Protein AF-A0A7W1YIH5-F1 (afdb_monomer)

pLDDT: mean 84.43, std 15.56, range [26.81, 98.19]

Secondary structure (DSSP, 8-state):
--------HHHHHHHHHHHHHHHHIIIIIHHHHHHHTTTTSSTTT-GGG--GGGGSSHHHHHH-HHHHHHHHHHHHHT-SS-TTSS----HHHHHHHHHHHHHGGGGSPP---PPPP-PPPHHHHHHHHHHHHS------TTSPPPPPBTTBS--TTT----HHHHHHHHHHHHHHHHHHH-EEEEEEEEEGGGSEEEETTEEE---TT---EEEESSEEEEEEEEESS-EEEEEEEEEEEEE-SSS-PEEEEEETTEEEEEEEPP-S-SS-EEEEEEEEE-SEEEEEEEEEE-SS--STTS-EEEEEEEEEEEESSS----------

Nearest PDB structures (foldseek):
  2w3j-assembly1_A  TM=5.830E-01  e=2.281E-06  uncultured bacterium
  2w46-assembly1_A  TM=5.925E-01  e=1.983E-05  Cellvibrio japonicus
  5x7r-assembly1_A  TM=6.308E-01  e=1.214E-04  Paenibacillus sp. 598K
  1k45-assembly1_A  TM=4.995E-01  e=2.178E-04  Rhodothermus marinus
  4qql-assembly1_C  TM=4.676E-01  e=2.917E-04  Mus musculus

Solvent-accessible surface area (backbone atoms only — not comparable to full-atom values): 18508 Å² total; per-residue (Å²): 134,82,85,76,81,80,79,47,75,67,54,55,52,45,50,54,52,49,53,57,52,29,53,44,37,64,71,62,35,48,58,49,43,58,74,55,40,44,89,43,22,20,88,86,66,34,48,92,82,32,50,54,68,74,41,75,46,43,74,52,45,71,68,41,56,73,58,42,55,51,50,38,49,34,41,70,74,50,64,49,53,49,88,88,48,93,63,72,79,50,75,66,56,44,45,50,48,36,53,54,48,64,51,55,60,74,72,49,75,82,81,85,64,87,81,71,87,49,65,74,33,72,68,54,44,30,47,50,43,26,73,75,63,71,39,90,56,75,80,54,93,84,52,79,80,69,56,70,54,100,88,35,54,76,51,46,93,60,39,74,85,49,72,69,57,49,54,52,49,51,57,48,48,51,56,49,44,57,47,64,71,26,60,70,39,78,54,40,79,45,28,35,18,36,29,30,36,40,42,91,93,42,78,42,80,39,37,88,86,22,59,46,38,83,39,59,17,50,36,38,36,37,46,80,39,60,34,90,60,61,33,31,26,39,40,38,37,32,33,22,15,61,34,49,68,59,69,48,39,34,39,34,35,26,51,72,87,41,79,77,47,76,48,70,39,63,52,69,33,92,60,67,47,77,52,72,47,80,45,80,42,68,51,44,82,42,44,40,34,44,32,38,47,35,76,77,42,64,53,102,68,16,21,36,35,41,34,40,36,42,34,30,31,28,48,46,59,79,64,75,76,73,80,76,80,80,70,132

Radius of gyration: 35.78 Å; Cα contacts (8 Å, |Δi|>4): 554; chains: 1; bounding box: 76×58×81 Å

Structure (mmCIF, N/CA/C/O backbone):
data_AF-A0A7W1YIH5-F1
#
_entry.id   AF-A0A7W1YIH5-F1
#
loop_
_atom_site.group_PDB
_atom_site.id
_atom_site.type_symbol
_atom_site.label_atom_id
_atom_site.label_alt_id
_atom_site.label_comp_id
_atom_site.label_asym_id
_atom_site.label_entity_id
_atom_site.label_seq_id
_atom_site.pdbx_PDB_ins_code
_atom_site.Cartn_x
_atom_site.Cartn_y
_atom_site.Cartn_z
_atom_site.occupancy
_atom_site.B_iso_or_equiv
_atom_site.auth_seq_id
_atom_site.auth_comp_id
_atom_site.auth_asym_id
_atom_site.auth_atom_id
_atom_site.pdbx_PDB_model_num
ATOM 1 N N . MET A 1 1 ? -30.877 -9.940 -13.534 1.00 34.81 1 MET A N 1
ATOM 2 C CA . MET A 1 1 ? -31.745 -10.503 -12.477 1.00 34.81 1 MET A CA 1
ATOM 3 C C . MET A 1 1 ? -31.192 -10.011 -11.158 1.00 34.81 1 MET A C 1
ATOM 5 O O . MET A 1 1 ? -30.019 -10.238 -10.898 1.00 34.81 1 MET A O 1
ATOM 9 N N . GLY A 1 2 ? -31.973 -9.199 -10.445 1.00 36.31 2 GLY A N 1
ATOM 10 C CA . GLY A 1 2 ? -31.525 -8.486 -9.251 1.00 36.31 2 GLY A CA 1
ATOM 11 C C . GLY A 1 2 ? -31.308 -9.424 -8.069 1.00 36.31 2 GLY A C 1
ATOM 12 O O . GLY A 1 2 ? -32.106 -10.330 -7.838 1.00 36.31 2 GLY A O 1
ATOM 13 N N . LEU A 1 3 ? -30.225 -9.185 -7.334 1.00 34.41 3 LEU A N 1
ATOM 14 C CA . LEU A 1 3 ? -30.006 -9.740 -6.005 1.00 34.41 3 LEU A CA 1
ATOM 15 C C . LEU A 1 3 ? -30.981 -9.040 -5.054 1.00 34.41 3 LEU A C 1
ATOM 17 O O . LEU A 1 3 ? -30.774 -7.887 -4.684 1.00 34.41 3 LEU A O 1
ATOM 21 N N . ALA A 1 4 ? -32.073 -9.714 -4.707 1.00 39.12 4 ALA A N 1
ATOM 22 C CA . ALA A 1 4 ? -32.878 -9.323 -3.563 1.00 39.12 4 ALA A CA 1
ATOM 23 C C . ALA A 1 4 ? -32.080 -9.678 -2.300 1.00 39.12 4 ALA A C 1
ATOM 25 O O . ALA A 1 4 ? -31.897 -10.859 -2.004 1.00 39.12 4 ALA A O 1
ATOM 26 N N . SER A 1 5 ? -31.571 -8.667 -1.589 1.00 42.47 5 SER A N 1
ATOM 27 C CA . SER A 1 5 ? -31.041 -8.851 -0.235 1.00 42.47 5 SER A CA 1
ATOM 28 C C . SER A 1 5 ? -32.146 -9.423 0.645 1.00 42.47 5 SER A C 1
ATOM 30 O O . SER A 1 5 ? -33.188 -8.793 0.828 1.00 42.47 5 SER A O 1
ATOM 32 N N . ALA A 1 6 ? -31.921 -10.617 1.185 1.00 46.19 6 ALA A N 1
ATOM 33 C CA . ALA A 1 6 ? -32.744 -11.155 2.252 1.00 46.19 6 ALA A CA 1
ATOM 34 C C . ALA A 1 6 ? -32.455 -10.340 3.519 1.00 46.19 6 ALA A C 1
ATOM 36 O O . ALA A 1 6 ? -31.405 -10.502 4.133 1.00 46.19 6 ALA A O 1
ATOM 37 N N . VAL A 1 7 ? -33.366 -9.432 3.869 1.00 48.12 7 VAL A N 1
ATOM 38 C CA . VAL A 1 7 ? -33.366 -8.748 5.167 1.00 48.12 7 VAL A CA 1
ATOM 39 C C . VAL A 1 7 ? -33.518 -9.828 6.243 1.00 48.12 7 VAL A C 1
ATOM 41 O O . VAL A 1 7 ? -34.476 -10.606 6.206 1.00 48.12 7 VAL A O 1
ATOM 44 N N . GLY A 1 8 ? -32.543 -9.949 7.145 1.00 48.28 8 GLY A N 1
ATOM 45 C CA . GLY A 1 8 ? -32.553 -10.979 8.180 1.00 48.28 8 GLY A CA 1
ATOM 46 C C . GLY A 1 8 ? -33.644 -10.710 9.218 1.00 48.28 8 GLY A C 1
ATOM 47 O O . GLY A 1 8 ? -34.019 -9.568 9.458 1.00 48.28 8 GLY A O 1
ATOM 48 N N . ALA A 1 9 ? -34.145 -11.746 9.899 1.00 56.25 9 ALA A N 1
ATOM 49 C CA . ALA A 1 9 ? -35.148 -11.578 10.963 1.00 56.25 9 ALA A CA 1
ATOM 50 C C . ALA A 1 9 ? -34.683 -10.633 12.098 1.00 56.25 9 ALA A C 1
ATOM 52 O O . ALA A 1 9 ? -35.508 -9.994 12.748 1.00 56.25 9 ALA A O 1
ATOM 53 N N . ALA A 1 10 ? -33.366 -10.522 12.307 1.00 57.34 10 ALA A N 1
ATOM 54 C CA . ALA A 1 10 ? -32.758 -9.570 13.232 1.00 57.34 10 ALA A CA 1
ATOM 55 C C . ALA A 1 10 ? -32.876 -8.111 12.749 1.00 57.34 10 ALA A C 1
ATOM 57 O O . ALA A 1 10 ? -33.153 -7.231 13.561 1.00 57.34 10 ALA A O 1
ATOM 58 N N . ASP A 1 11 ? -32.749 -7.869 11.441 1.00 58.12 11 ASP A N 1
ATOM 59 C CA . ASP A 1 11 ? -32.903 -6.537 10.843 1.00 58.12 11 ASP A CA 1
ATOM 60 C C . ASP A 1 11 ? -34.364 -6.070 10.936 1.00 58.12 11 ASP A C 1
ATOM 62 O O . ASP A 1 11 ? -34.639 -4.939 11.324 1.00 58.12 11 ASP A O 1
ATOM 66 N N . VAL A 1 12 ? -35.320 -6.981 10.708 1.00 62.25 12 VAL A N 1
ATOM 67 C CA . VAL A 1 12 ? -36.758 -6.694 10.865 1.00 62.25 12 VAL A CA 1
ATOM 68 C C . VAL A 1 12 ? -37.110 -6.352 12.320 1.00 62.25 12 VAL A C 1
ATOM 70 O O . VAL A 1 12 ? -37.904 -5.448 12.571 1.00 62.25 12 VAL A O 1
ATOM 73 N N . ALA A 1 13 ? -36.523 -7.048 13.299 1.00 66.31 13 ALA A N 1
ATOM 74 C CA . ALA A 1 13 ? -36.761 -6.769 14.716 1.00 66.31 13 ALA A CA 1
ATOM 75 C C . ALA A 1 13 ? -36.164 -5.420 15.162 1.00 66.31 13 ALA A C 1
ATOM 77 O O . ALA A 1 13 ? -36.790 -4.704 15.949 1.00 66.31 13 ALA A O 1
ATOM 78 N N . ALA A 1 14 ? -34.986 -5.060 14.643 1.00 68.38 14 ALA A N 1
ATOM 79 C CA . ALA A 1 14 ? -34.348 -3.773 14.906 1.00 68.38 14 ALA A CA 1
ATOM 80 C C . ALA A 1 14 ? -35.151 -2.603 14.307 1.00 68.38 14 ALA A C 1
ATOM 82 O O . ALA A 1 14 ? -35.360 -1.598 14.989 1.00 68.38 14 ALA A O 1
ATOM 83 N N . ASP A 1 15 ? -35.678 -2.765 13.090 1.00 76.38 15 ASP A N 1
ATOM 84 C CA . ASP A 1 15 ? -36.522 -1.759 12.436 1.00 76.38 15 ASP A CA 1
ATOM 85 C C . ASP A 1 15 ? -37.844 -1.537 13.186 1.00 76.38 15 ASP A C 1
ATOM 87 O O . ASP A 1 15 ? -38.239 -0.396 13.431 1.00 76.38 15 ASP A O 1
ATOM 91 N N . VAL A 1 16 ? -38.505 -2.607 13.642 1.00 81.62 16 VAL A N 1
ATOM 92 C CA . VAL A 1 16 ? -39.742 -2.499 14.441 1.00 81.62 16 VAL A CA 1
ATOM 93 C C . VAL A 1 16 ? -39.489 -1.790 15.777 1.00 81.62 16 VAL A C 1
ATOM 95 O O . VAL A 1 16 ? -40.280 -0.937 16.189 1.00 81.62 16 VAL A O 1
ATOM 98 N N . ALA A 1 17 ? -38.375 -2.096 16.450 1.00 83.94 17 ALA A N 1
ATOM 99 C CA . ALA A 1 17 ? -37.996 -1.421 17.690 1.00 83.94 17 ALA A CA 1
ATOM 100 C C . ALA A 1 17 ? -37.673 0.067 17.466 1.00 83.94 17 ALA A C 1
ATOM 102 O O . ALA A 1 17 ? -38.015 0.904 18.306 1.00 83.94 17 ALA A O 1
ATOM 103 N N . ALA A 1 18 ? -37.040 0.410 16.339 1.00 86.94 18 ALA A N 1
ATOM 104 C CA . ALA A 1 18 ? -36.714 1.789 15.990 1.00 86.94 18 ALA A CA 1
ATOM 105 C C . ALA A 1 18 ? -37.978 2.619 15.740 1.00 86.94 18 ALA A C 1
ATOM 107 O O . ALA A 1 18 ? -38.097 3.711 16.295 1.00 86.94 18 ALA A O 1
ATOM 108 N N . VAL A 1 19 ? -38.946 2.077 14.993 1.00 89.75 19 VAL A N 1
ATOM 109 C CA . VAL A 1 19 ? -40.240 2.733 14.736 1.00 89.75 19 VAL A CA 1
ATOM 110 C C . VAL A 1 19 ? -40.987 3.000 16.044 1.00 89.75 19 VAL A C 1
ATOM 112 O O . VAL A 1 19 ? -41.363 4.139 16.315 1.00 89.75 19 VAL A O 1
ATOM 115 N N . ALA A 1 20 ? -41.119 1.993 16.913 1.00 90.50 20 ALA A N 1
ATOM 116 C CA . ALA A 1 20 ? -41.816 2.152 18.192 1.00 90.50 20 ALA A CA 1
ATOM 117 C C . ALA A 1 20 ? -41.146 3.196 19.109 1.00 90.50 20 ALA A C 1
ATOM 119 O O . ALA A 1 20 ? -41.818 3.963 19.801 1.00 90.50 20 ALA A O 1
ATOM 120 N N . LEU A 1 21 ? -39.810 3.255 19.125 1.00 92.62 21 LEU A N 1
ATOM 121 C CA . LEU A 1 21 ? -39.080 4.258 19.905 1.00 92.62 21 LEU A CA 1
ATOM 122 C C . LEU A 1 21 ? -39.166 5.663 19.307 1.00 92.62 21 LEU A C 1
ATOM 124 O O . LEU A 1 21 ? -39.160 6.634 20.071 1.00 92.62 21 LEU A O 1
ATOM 128 N N . GLY A 1 22 ? -39.250 5.774 17.981 1.00 93.12 22 GLY A N 1
ATOM 129 C CA . GLY A 1 22 ? -39.473 7.035 17.281 1.00 93.12 22 GLY A CA 1
ATOM 130 C C . GLY A 1 22 ? -40.847 7.626 17.588 1.00 93.12 22 GLY A C 1
ATOM 131 O O . GLY A 1 22 ? -40.945 8.791 17.977 1.00 93.12 22 GLY A O 1
ATOM 132 N N . GLU A 1 23 ? -41.898 6.804 17.561 1.00 93.81 23 GLU A N 1
ATOM 133 C CA . GLU A 1 23 ? -43.252 7.222 17.951 1.00 93.81 23 GLU A CA 1
ATOM 134 C C . GLU A 1 23 ? -43.296 7.711 19.405 1.00 93.81 23 GLU A C 1
ATOM 136 O O . GLU A 1 23 ? -43.779 8.812 19.689 1.00 93.81 23 GLU A O 1
ATOM 141 N N . ARG A 1 24 ? -42.709 6.946 20.335 1.00 94.81 24 ARG A N 1
ATOM 142 C CA . ARG A 1 24 ? -42.613 7.356 21.745 1.00 94.81 24 ARG A CA 1
ATOM 143 C C . ARG A 1 24 ? -41.827 8.652 21.925 1.00 94.81 24 ARG A C 1
ATOM 145 O O . ARG A 1 24 ? -42.198 9.477 22.756 1.00 94.81 24 ARG A O 1
ATOM 152 N N . TYR A 1 25 ? -40.772 8.873 21.141 1.00 95.56 25 TYR A N 1
ATOM 153 C CA . TYR A 1 25 ? -40.043 10.139 21.174 1.00 95.56 25 TYR A CA 1
ATOM 154 C C . TYR A 1 25 ? -40.951 11.316 20.803 1.00 95.56 25 TYR A C 1
ATOM 156 O O . TYR A 1 25 ? -41.002 12.304 21.537 1.00 95.56 25 TYR A O 1
ATOM 164 N N . GLN A 1 26 ? -41.693 11.201 19.699 1.00 95.00 26 GLN A N 1
ATOM 165 C CA . GLN A 1 26 ? -42.556 12.273 19.198 1.00 95.00 26 GLN A CA 1
ATOM 166 C C . GLN A 1 26 ? -43.707 12.599 20.158 1.00 95.00 26 GLN A C 1
ATOM 168 O O . GLN A 1 26 ? -44.038 13.773 20.329 1.00 95.00 26 GLN A O 1
ATOM 173 N N . HIS A 1 27 ? -44.302 11.583 20.789 1.00 95.19 27 HIS A N 1
ATOM 174 C CA . HIS A 1 27 ? -45.503 11.748 21.610 1.00 95.19 27 HIS A CA 1
ATOM 175 C C . HIS A 1 27 ? -45.232 11.960 23.102 1.00 95.19 27 HIS A C 1
ATOM 177 O O . HIS A 1 27 ? -45.979 12.692 23.747 1.00 95.19 27 HIS A O 1
ATOM 183 N N . GLU A 1 28 ? -44.182 11.351 23.657 1.00 95.19 28 GLU A N 1
ATOM 184 C CA . GLU A 1 28 ? -43.915 11.377 25.101 1.00 95.19 28 GLU A CA 1
ATOM 185 C C . GLU A 1 28 ? -42.758 12.317 25.460 1.00 95.19 28 GLU A C 1
ATOM 187 O O . GLU A 1 28 ? -42.847 13.062 26.429 1.00 95.19 28 GLU A O 1
ATOM 192 N N . VAL A 1 29 ? -41.661 12.305 24.695 1.00 96.19 29 VAL A N 1
ATOM 193 C CA . VAL A 1 29 ? -40.406 12.970 25.098 1.00 96.19 29 VAL A CA 1
ATOM 194 C C . VAL A 1 29 ? -40.278 14.373 24.520 1.00 96.19 29 VAL A C 1
ATOM 196 O O . VAL A 1 29 ? -39.992 15.326 25.245 1.00 96.19 29 VAL A O 1
ATOM 199 N N . LYS A 1 30 ? -40.501 14.530 23.215 1.00 95.44 30 LYS A N 1
ATOM 200 C CA . LYS A 1 30 ? -40.358 15.806 22.509 1.00 95.44 30 LYS A CA 1
ATOM 201 C C . LYS A 1 30 ? -41.222 16.933 23.105 1.00 95.44 30 LYS A C 1
ATOM 203 O O . LYS A 1 30 ? -40.692 18.038 23.239 1.00 95.44 30 LYS A O 1
ATOM 208 N N . PRO A 1 31 ? -42.483 16.709 23.535 1.00 95.88 31 PRO A N 1
ATOM 209 C CA . PRO A 1 31 ? -43.275 17.754 24.192 1.00 95.88 31 PRO A CA 1
ATOM 210 C C . PRO A 1 31 ? -42.679 18.218 25.530 1.00 95.88 31 PRO A C 1
ATOM 212 O O . PRO A 1 31 ? -42.706 19.412 25.840 1.00 95.88 31 PRO A O 1
ATOM 215 N N . LEU A 1 32 ? -42.093 17.296 26.302 1.00 95.88 32 LEU A N 1
ATOM 216 C CA . LEU A 1 32 ? -41.404 17.616 27.555 1.00 95.88 32 LEU A CA 1
ATOM 217 C C . LEU A 1 32 ? -40.137 18.435 27.282 1.00 95.88 32 LEU A C 1
ATOM 219 O O . LEU A 1 32 ? -39.931 19.476 27.904 1.00 95.88 32 LEU A O 1
ATOM 223 N N . LEU A 1 33 ? -39.332 18.041 26.291 1.00 94.88 33 LEU A N 1
ATOM 224 C CA . LEU A 1 33 ? -38.154 18.813 25.880 1.00 94.88 33 LEU A CA 1
ATOM 225 C C . LEU A 1 33 ? -38.532 20.225 25.408 1.00 94.88 33 LEU A C 1
ATOM 227 O O . LEU A 1 33 ? -37.858 21.193 25.758 1.00 94.88 33 LEU A O 1
ATOM 231 N N . ALA A 1 34 ? -39.636 20.366 24.671 1.00 94.69 34 ALA A N 1
ATOM 232 C CA . ALA A 1 34 ? -40.144 21.668 24.244 1.00 94.69 34 ALA A CA 1
ATOM 233 C C . ALA A 1 34 ? -40.596 22.542 25.429 1.00 94.69 34 ALA A C 1
ATOM 235 O O . ALA A 1 34 ? -40.378 23.752 25.427 1.00 94.69 34 ALA A O 1
ATOM 236 N N . THR A 1 35 ? -41.194 21.929 26.453 1.00 94.88 35 THR A N 1
ATOM 237 C CA . THR A 1 35 ? -41.743 22.633 27.621 1.00 94.88 35 THR A CA 1
ATOM 238 C C . THR A 1 35 ? -40.663 23.075 28.607 1.00 94.88 35 THR A C 1
ATOM 240 O O . THR A 1 35 ? -40.744 24.186 29.136 1.00 94.88 35 THR A O 1
ATOM 243 N N . TYR A 1 36 ? -39.665 22.220 28.847 1.00 95.25 36 TYR A N 1
ATOM 244 C CA . TYR A 1 36 ? -38.697 22.382 29.936 1.00 95.25 36 TYR A CA 1
ATOM 245 C C . TYR A 1 36 ? -37.277 22.729 29.468 1.00 95.25 36 TYR A C 1
ATOM 247 O O . TYR A 1 36 ? -36.521 23.323 30.228 1.00 95.25 36 TYR A O 1
ATOM 255 N N . CYS A 1 37 ? -36.889 22.382 28.235 1.00 93.88 37 CYS A N 1
ATOM 256 C CA . CYS A 1 37 ? -35.487 22.461 27.799 1.00 93.88 37 CYS A CA 1
ATOM 257 C C . CYS A 1 37 ? -35.257 23.466 26.659 1.00 93.88 37 CYS A C 1
ATOM 259 O O . CYS A 1 37 ? -34.257 24.188 26.655 1.00 93.88 37 CYS A O 1
ATOM 261 N N . ALA A 1 38 ? -36.191 23.561 25.708 1.00 92.62 38 ALA A N 1
ATOM 262 C CA . ALA A 1 38 ? -36.044 24.377 24.498 1.00 92.62 38 ALA A CA 1
ATOM 263 C C . ALA A 1 38 ? -35.952 25.890 24.769 1.00 92.62 38 ALA A C 1
ATOM 265 O O . ALA A 1 38 ? -35.503 26.642 23.909 1.00 92.62 38 ALA A O 1
ATOM 266 N N . GLY A 1 39 ? -36.317 26.356 25.967 1.00 91.69 39 GLY A N 1
ATOM 267 C CA . GLY A 1 39 ? -36.142 27.756 26.368 1.00 91.69 39 GLY A CA 1
ATOM 268 C C . GLY A 1 39 ? -34.678 28.190 26.521 1.00 91.69 39 GLY A C 1
ATOM 269 O O . GLY A 1 39 ? -34.399 29.390 26.449 1.00 91.69 39 GLY A O 1
ATOM 270 N N . CYS A 1 40 ? -33.759 27.236 26.712 1.00 94.38 40 CYS A N 1
ATOM 271 C CA . CYS A 1 40 ? -32.321 27.449 26.925 1.00 94.38 40 CYS A CA 1
ATOM 272 C C . CYS A 1 40 ? -31.440 26.702 25.909 1.00 94.38 40 CYS A C 1
ATOM 274 O O . CYS A 1 40 ? -30.388 27.216 25.526 1.00 94.38 40 CYS A O 1
ATOM 276 N N . HIS A 1 41 ? -31.878 25.524 25.462 1.00 94.50 41 HIS A N 1
ATOM 277 C CA . HIS A 1 41 ? -31.166 24.666 24.513 1.00 94.50 41 HIS A CA 1
ATOM 278 C C . HIS A 1 41 ? -31.759 24.789 23.108 1.00 94.50 41 HIS A C 1
ATOM 280 O O . HIS A 1 41 ? -32.457 23.897 22.622 1.00 94.50 41 HIS A O 1
ATOM 286 N N . ASN A 1 42 ? -31.528 25.942 22.490 1.00 92.62 42 ASN A N 1
ATOM 287 C CA . ASN A 1 42 ? -31.988 26.285 21.147 1.00 92.62 42 ASN A CA 1
ATOM 288 C C . ASN A 1 42 ? -30.878 27.007 20.373 1.00 92.62 42 ASN A C 1
ATOM 290 O O . ASN A 1 42 ? -29.861 27.383 20.958 1.00 92.62 42 ASN A O 1
ATOM 294 N N . LEU A 1 43 ? -31.104 27.249 19.083 1.00 92.25 43 LEU A N 1
ATOM 295 C CA . LEU A 1 43 ? -30.156 27.932 18.201 1.00 92.25 43 LEU A CA 1
ATOM 296 C C . LEU A 1 43 ? -29.737 29.338 18.680 1.00 92.25 43 LEU A C 1
ATOM 298 O O . LEU A 1 43 ? -28.620 29.763 18.404 1.00 92.25 43 LEU A O 1
ATOM 302 N N . GLU A 1 44 ? -30.603 30.066 19.390 1.00 91.94 44 GLU A N 1
ATOM 303 C CA . GLU A 1 44 ? -30.329 31.444 19.820 1.00 91.94 44 GLU A CA 1
ATOM 304 C C . GLU A 1 44 ? -29.506 31.511 21.114 1.00 91.94 44 GLU A C 1
ATOM 306 O O . GLU A 1 44 ? -28.516 32.237 21.186 1.00 91.94 44 GLU A O 1
ATOM 311 N N . LYS A 1 45 ? -29.918 30.780 22.159 1.00 90.56 45 LYS A N 1
ATOM 312 C CA . LYS A 1 45 ? -29.263 30.803 23.480 1.00 90.56 45 LYS A CA 1
ATOM 313 C C . LYS A 1 45 ? -28.140 29.784 23.612 1.00 90.56 45 LYS A C 1
ATOM 315 O O . LYS A 1 45 ? -27.212 30.030 24.377 1.00 90.56 45 LYS A O 1
ATOM 320 N N . HIS A 1 46 ? -28.262 28.645 22.931 1.00 88.00 46 HIS A N 1
ATOM 321 C CA . HIS A 1 46 ? -27.239 27.609 22.791 1.00 88.00 46 HIS A CA 1
ATOM 322 C C . HIS A 1 46 ? -26.506 27.241 24.100 1.00 88.00 46 HIS A C 1
ATOM 324 O O . HIS A 1 46 ? -25.289 27.046 24.121 1.00 88.00 46 HIS A O 1
ATOM 330 N N . LYS A 1 47 ? -27.225 27.177 25.236 1.00 88.69 47 LYS A N 1
ATOM 331 C CA . LYS A 1 47 ? -26.592 26.894 26.534 1.00 88.69 47 LYS A CA 1
ATOM 332 C C . LYS A 1 47 ? -26.006 25.481 26.543 1.00 88.69 47 LYS A C 1
ATOM 334 O O . LYS A 1 47 ? -26.671 24.528 26.141 1.00 88.69 47 LYS A O 1
ATOM 339 N N . GLY A 1 48 ? -24.780 25.349 27.052 1.00 85.62 48 GLY A N 1
ATOM 340 C CA . GLY A 1 48 ? -24.079 24.062 27.119 1.00 85.62 48 GLY A CA 1
ATOM 341 C C . GLY A 1 48 ? -23.790 23.449 25.746 1.00 85.62 48 GLY A C 1
ATOM 342 O O . GLY A 1 48 ? -23.730 22.228 25.648 1.00 85.62 48 GLY A O 1
ATOM 343 N N . ASP A 1 49 ? -23.675 24.288 24.711 1.00 90.00 49 ASP A N 1
ATOM 344 C CA . ASP A 1 49 ? -23.432 23.896 23.319 1.00 90.00 49 ASP A CA 1
ATOM 345 C C . ASP A 1 49 ? -24.444 22.879 22.767 1.00 90.00 49 ASP A C 1
ATOM 347 O O . ASP A 1 49 ? -24.105 21.982 21.993 1.00 90.00 49 ASP A O 1
ATOM 351 N N . LEU A 1 50 ? -25.704 23.011 23.193 1.00 92.06 50 LEU A N 1
ATOM 352 C CA . LEU A 1 50 ? -26.790 22.116 22.817 1.00 92.06 50 LEU A CA 1
ATOM 353 C C . LEU A 1 50 ? -27.950 22.885 22.176 1.00 92.06 50 LEU A C 1
ATOM 355 O O . LEU A 1 50 ? -28.614 23.688 22.835 1.00 92.06 50 LEU A O 1
ATOM 359 N N . ASP A 1 51 ? -28.243 22.549 20.919 1.00 93.62 51 ASP A N 1
ATOM 360 C CA . ASP A 1 51 ? -29.479 22.904 20.221 1.00 93.62 51 ASP A CA 1
ATOM 361 C C . ASP A 1 51 ? -30.381 21.670 20.078 1.00 93.62 51 ASP A C 1
ATOM 363 O O . ASP A 1 51 ? -30.068 20.724 19.350 1.00 93.62 51 ASP A O 1
ATOM 367 N N . LEU A 1 52 ? -31.523 21.676 20.771 1.00 92.56 52 LEU A N 1
ATOM 368 C CA . LEU A 1 52 ? -32.501 20.592 20.673 1.00 92.56 52 LEU A CA 1
ATOM 369 C C . LEU A 1 52 ? -33.322 20.639 19.376 1.00 92.56 52 LEU A C 1
ATOM 371 O O . LEU A 1 52 ? -33.957 19.640 19.034 1.00 92.56 52 LEU A O 1
ATOM 375 N N . GLY A 1 53 ? -33.284 21.749 18.629 1.00 88.81 53 GLY A N 1
ATOM 376 C CA . GLY A 1 53 ? -33.958 21.890 17.337 1.00 88.81 53 GLY A CA 1
ATOM 377 C C . GLY A 1 53 ? -33.465 20.893 16.285 1.00 88.81 53 GLY A C 1
ATOM 378 O O . GLY A 1 53 ? -34.249 20.445 15.449 1.00 88.81 53 GLY A O 1
ATOM 379 N N . VAL A 1 54 ? -32.202 20.462 16.386 1.00 91.19 54 VAL A N 1
ATOM 380 C CA . VAL A 1 54 ? -31.591 19.438 15.517 1.00 91.19 54 VAL A CA 1
ATOM 381 C C . VAL A 1 54 ? -32.290 18.079 15.646 1.00 91.19 54 VAL A C 1
ATOM 383 O O . VAL A 1 54 ? -32.311 17.297 14.700 1.00 91.19 54 VAL A O 1
ATOM 386 N N . TYR A 1 55 ? -32.915 17.803 16.792 1.00 92.44 55 TYR A N 1
ATOM 387 C CA . TYR A 1 55 ? -33.564 16.524 17.089 1.00 92.44 55 TYR A CA 1
ATOM 388 C C . TYR A 1 55 ? -35.086 16.581 16.914 1.00 92.44 55 TYR A C 1
ATOM 390 O O . TYR A 1 55 ? -35.816 15.804 17.516 1.00 92.44 55 TYR A O 1
ATOM 398 N N . ALA A 1 56 ? -35.602 17.505 16.096 1.00 84.81 56 ALA A N 1
ATOM 399 C CA . ALA A 1 56 ? -37.040 17.603 15.852 1.00 84.81 56 ALA A CA 1
ATOM 400 C C . ALA A 1 56 ? -37.621 16.340 15.186 1.00 84.81 56 ALA A C 1
ATOM 402 O O . ALA A 1 56 ? -38.778 15.985 15.442 1.00 84.81 56 ALA A O 1
ATOM 403 N N . ALA A 1 57 ? -36.840 15.669 14.342 1.00 86.62 57 ALA A N 1
ATOM 404 C CA . ALA A 1 57 ? -37.194 14.387 13.751 1.00 86.62 57 ALA A CA 1
ATOM 405 C C . ALA A 1 57 ? -36.679 13.223 14.617 1.00 86.62 57 ALA A C 1
ATOM 407 O O . ALA A 1 57 ? -35.652 13.306 15.295 1.00 86.62 57 ALA A O 1
ATOM 408 N N . ASP A 1 58 ? -37.453 12.142 14.637 1.00 84.94 58 ASP A N 1
ATOM 409 C CA . ASP A 1 58 ? -37.180 10.956 15.444 1.00 84.94 58 ASP A CA 1
ATOM 410 C C . ASP A 1 58 ? -35.922 10.228 14.971 1.00 84.94 58 ASP A C 1
ATOM 412 O O . ASP A 1 58 ? -35.145 9.764 15.799 1.00 84.94 58 ASP A O 1
ATOM 416 N N . THR A 1 59 ? -35.650 10.200 13.668 1.00 86.62 59 THR A N 1
ATOM 417 C CA . THR A 1 59 ? -34.433 9.602 13.104 1.00 86.62 59 THR A CA 1
ATOM 418 C C . THR A 1 59 ? -33.143 10.195 13.676 1.00 86.62 59 THR A C 1
ATOM 420 O O . THR A 1 59 ? -32.212 9.465 14.027 1.00 86.62 59 THR A O 1
ATOM 423 N N . GLU A 1 60 ? -33.083 11.514 13.817 1.00 88.88 60 GLU A N 1
ATOM 424 C CA . GLU A 1 60 ? -31.957 12.258 14.373 1.00 88.88 60 GLU A CA 1
ATOM 425 C C . GLU A 1 60 ? -31.865 12.020 15.880 1.00 88.88 60 GLU A C 1
ATOM 427 O O . GLU A 1 60 ? -30.778 11.757 16.404 1.00 88.88 60 GLU A O 1
ATOM 432 N N . ALA A 1 61 ? -33.007 12.033 16.574 1.00 89.44 61 ALA A N 1
ATOM 433 C CA . ALA A 1 61 ? -33.069 11.737 17.998 1.00 89.44 61 ALA A CA 1
ATOM 434 C C . ALA A 1 61 ? -32.574 10.312 18.296 1.00 89.44 61 ALA A C 1
ATOM 436 O O . ALA A 1 61 ? -31.720 10.122 19.160 1.00 89.44 61 ALA A O 1
ATOM 437 N N . LEU A 1 62 ? -33.016 9.301 17.551 1.00 91.56 62 LEU A N 1
ATOM 438 C CA . LEU A 1 62 ? -32.596 7.917 17.765 1.00 91.56 62 LEU A CA 1
ATOM 439 C C . LEU A 1 62 ? -31.087 7.724 17.542 1.00 91.56 62 LEU A C 1
ATOM 441 O O . LEU A 1 62 ? -30.480 6.894 18.210 1.00 91.56 62 LEU A O 1
ATOM 445 N N . ARG A 1 63 ? -30.437 8.505 16.674 1.00 89.44 63 ARG A N 1
ATOM 446 C CA . ARG A 1 63 ? -28.985 8.390 16.430 1.00 89.44 63 ARG A CA 1
ATOM 447 C C . ARG A 1 63 ? -28.121 9.044 17.513 1.00 89.44 63 ARG A C 1
ATOM 449 O O . ARG A 1 63 ? -26.965 8.662 17.693 1.00 89.44 63 ARG A O 1
ATOM 456 N N . ALA A 1 64 ? -28.657 9.986 18.287 1.00 90.94 64 ALA A N 1
ATOM 457 C CA . ALA A 1 64 ? -27.887 10.807 19.226 1.00 90.94 64 ALA A CA 1
ATOM 458 C C . ALA A 1 64 ? -27.633 10.144 20.601 1.00 90.94 64 ALA A C 1
ATOM 460 O O . ALA A 1 64 ? -27.809 10.756 21.655 1.00 90.94 64 ALA A O 1
ATOM 461 N N . ARG A 1 65 ? -27.182 8.881 20.621 1.00 88.12 65 ARG A N 1
ATOM 462 C CA . ARG A 1 65 ? -27.036 8.060 21.848 1.00 88.12 65 ARG A CA 1
ATOM 463 C C . ARG A 1 65 ? -26.204 8.718 22.946 1.00 88.12 65 ARG A C 1
ATOM 465 O O . ARG A 1 65 ? -26.577 8.693 24.118 1.00 88.12 65 ARG A O 1
ATOM 472 N N . LYS A 1 66 ? -25.059 9.295 22.570 1.00 89.19 66 LYS A N 1
ATOM 473 C CA . LYS A 1 66 ? -24.129 9.932 23.512 1.00 89.19 66 LYS A CA 1
ATOM 474 C C . LYS A 1 66 ? -24.768 11.139 24.199 1.00 89.19 66 LYS A C 1
ATOM 476 O O . LYS A 1 66 ? -24.619 11.285 25.409 1.00 89.19 66 LYS A O 1
ATOM 481 N N . LEU A 1 67 ? -25.498 11.953 23.438 1.00 92.50 67 LEU A N 1
ATOM 482 C CA . LEU A 1 67 ? -26.223 13.102 23.967 1.00 92.50 67 LEU A CA 1
ATOM 483 C C . LEU A 1 67 ? -27.294 12.649 24.958 1.00 92.50 67 LEU A C 1
ATOM 485 O O . LEU A 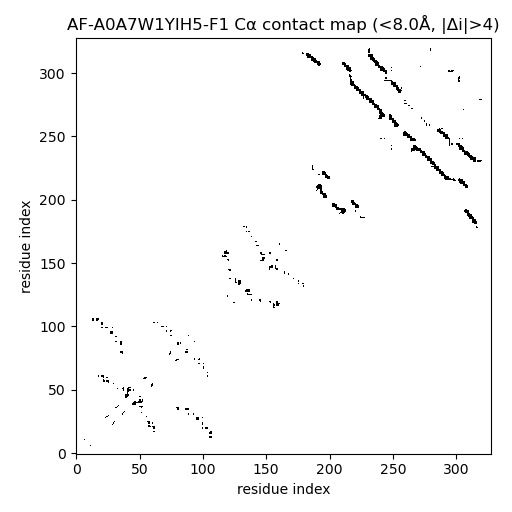1 67 ? -27.318 13.127 26.087 1.00 92.50 67 LEU A O 1
ATOM 489 N N . TRP A 1 68 ? -28.150 11.698 24.576 1.00 93.94 68 TRP A N 1
ATOM 490 C CA . TRP A 1 68 ? -29.252 11.298 25.450 1.00 93.94 68 TRP A CA 1
ATOM 491 C C . TRP A 1 68 ? -28.772 10.668 26.752 1.00 93.94 68 TRP A C 1
ATOM 493 O O . TRP A 1 68 ? -29.368 10.937 27.788 1.00 93.94 68 TRP A O 1
ATOM 503 N N . LYS A 1 69 ? -27.646 9.937 26.752 1.00 90.94 69 LYS A N 1
ATOM 504 C CA . LYS A 1 69 ? -27.007 9.484 28.003 1.00 90.94 69 LYS A CA 1
ATOM 505 C C . LYS A 1 69 ? -26.698 10.659 28.940 1.00 90.94 69 LYS A C 1
ATOM 507 O O . LYS A 1 69 ? -27.015 10.579 30.120 1.00 90.94 69 LYS A O 1
ATOM 512 N N . GLN A 1 70 ? -26.147 11.756 28.419 1.00 93.06 70 GLN A N 1
ATOM 513 C CA . GLN A 1 70 ? -25.867 12.960 29.210 1.00 93.06 70 GLN A CA 1
ATOM 514 C C . GLN A 1 70 ? -27.154 13.646 29.686 1.00 93.06 70 GLN A C 1
ATOM 516 O O . GLN A 1 70 ? -27.251 14.015 30.854 1.00 93.06 70 GLN A O 1
ATOM 521 N N . VAL A 1 71 ? -28.158 13.768 28.810 1.00 93.69 71 VAL A N 1
ATOM 522 C CA . VAL A 1 71 ? -29.472 14.340 29.152 1.00 93.69 71 VAL A CA 1
ATOM 523 C C . VAL A 1 71 ? -30.140 13.533 30.264 1.00 93.69 71 VAL A C 1
ATOM 525 O O . VAL A 1 71 ? -30.592 14.110 31.247 1.00 93.69 71 VAL A O 1
ATOM 528 N N . ALA A 1 72 ? -30.157 12.203 30.166 1.00 93.12 72 ALA A N 1
ATOM 529 C CA . ALA A 1 72 ? -30.749 11.346 31.187 1.00 93.12 72 ALA A CA 1
ATOM 530 C C . ALA A 1 72 ? -30.025 11.444 32.533 1.00 93.12 72 ALA A C 1
ATOM 532 O O . ALA A 1 72 ? -30.701 11.415 33.558 1.00 93.12 72 ALA A O 1
ATOM 533 N N . THR A 1 73 ? -28.695 11.596 32.545 1.00 93.94 73 THR A N 1
ATOM 534 C CA . THR A 1 73 ? -27.940 11.887 33.774 1.00 93.94 73 THR A CA 1
ATOM 535 C C . THR A 1 73 ? -28.368 13.227 34.366 1.00 93.94 73 THR A C 1
ATOM 537 O O . THR A 1 73 ? -28.795 13.270 35.511 1.00 93.94 73 THR A O 1
ATOM 540 N N . LYS A 1 74 ? -28.383 14.304 33.572 1.00 94.88 74 LYS A N 1
ATOM 541 C CA . LYS A 1 74 ? -28.751 15.644 34.060 1.00 94.88 74 LYS A CA 1
ATOM 542 C C . LYS A 1 74 ? -30.193 15.743 34.562 1.00 94.88 74 LYS A C 1
ATOM 544 O O . LYS A 1 74 ? -30.451 16.414 35.555 1.00 94.88 74 LYS A O 1
ATOM 549 N N . VAL A 1 75 ? -31.123 15.047 33.913 1.00 94.19 75 VAL A N 1
ATOM 550 C CA . VAL A 1 75 ? -32.526 14.959 34.350 1.00 94.19 75 VAL A CA 1
ATOM 551 C C . VAL A 1 75 ? -32.669 14.096 35.610 1.00 94.19 75 VAL A C 1
ATOM 553 O O . VAL A 1 75 ? -33.500 14.399 36.467 1.00 94.19 75 VAL A O 1
ATOM 556 N N . ALA A 1 76 ? -31.874 13.027 35.741 1.00 90.56 76 ALA A N 1
ATOM 557 C CA . ALA A 1 76 ? -31.879 12.165 36.924 1.00 90.56 76 ALA A CA 1
ATOM 558 C C . ALA A 1 76 ? -31.306 12.872 38.158 1.00 90.56 76 ALA A C 1
ATOM 560 O O . ALA A 1 76 ? -31.886 12.756 39.234 1.00 90.56 76 ALA A O 1
ATOM 561 N N . ASP A 1 77 ? -30.223 13.625 37.976 1.00 92.06 77 ASP A N 1
ATOM 562 C CA . ASP A 1 77 ? -29.554 14.372 39.044 1.00 92.06 77 ASP A CA 1
ATOM 563 C C . ASP A 1 77 ? -30.346 15.627 39.446 1.00 92.06 77 ASP A C 1
ATOM 565 O O . ASP A 1 77 ? -30.133 16.191 40.513 1.00 92.06 77 ASP A O 1
ATOM 569 N N . GLY A 1 78 ? -31.306 16.047 38.615 1.00 90.44 78 GLY A N 1
ATOM 570 C CA . GLY A 1 78 ? -32.109 17.247 38.838 1.00 90.44 78 GLY A CA 1
ATOM 571 C C . GLY A 1 78 ? -31.406 18.550 38.468 1.00 90.44 78 GLY A C 1
ATOM 572 O O . GLY A 1 78 ? -31.993 19.607 38.656 1.00 90.44 78 GLY A O 1
ATOM 573 N N . ASP A 1 79 ? -30.216 18.464 37.873 1.00 92.50 79 ASP A N 1
ATOM 574 C CA . ASP A 1 79 ? -29.450 19.599 37.351 1.00 92.50 79 ASP A CA 1
ATOM 575 C C . ASP A 1 79 ? -30.185 20.355 36.231 1.00 92.50 79 ASP A C 1
ATOM 577 O O . ASP A 1 79 ? -29.894 21.524 35.973 1.00 92.50 79 ASP A O 1
ATOM 581 N N . MET A 1 80 ? -31.072 19.668 35.499 1.00 93.06 80 MET A N 1
ATOM 582 C CA . MET A 1 80 ? -31.796 20.223 34.356 1.00 93.06 80 MET A CA 1
ATOM 583 C C . MET A 1 80 ? -33.301 19.915 34.429 1.00 93.06 80 MET A C 1
ATOM 585 O O . MET A 1 80 ? -33.670 18.737 34.498 1.00 93.06 80 MET A O 1
ATOM 589 N N . PRO A 1 81 ? -34.176 20.935 34.305 1.00 93.81 81 PRO A N 1
ATOM 590 C CA . PRO A 1 81 ? -33.861 22.370 34.223 1.00 93.81 81 PRO A CA 1
ATOM 591 C C . PRO A 1 81 ? -33.251 22.920 35.532 1.00 93.81 81 PRO A C 1
ATOM 593 O O . PRO A 1 81 ? -33.557 22.375 36.591 1.00 93.81 81 PRO A O 1
ATOM 596 N N . PRO A 1 82 ? -32.429 23.987 35.486 1.00 92.44 82 PRO A N 1
ATOM 597 C CA . PRO A 1 82 ? -31.858 24.615 36.681 1.00 92.44 82 PRO A CA 1
ATOM 598 C C . PRO A 1 82 ? -32.911 25.008 37.728 1.00 92.44 82 PRO A C 1
ATOM 600 O O . PRO A 1 82 ? -34.039 25.348 37.373 1.00 92.44 82 PRO A O 1
ATOM 603 N N . GLU A 1 83 ? -32.553 24.983 39.015 1.00 90.06 83 GLU A N 1
ATOM 604 C CA . GLU A 1 83 ? -33.493 25.232 40.126 1.00 90.06 83 GLU A CA 1
ATOM 605 C C . GLU A 1 83 ? -34.167 26.617 40.081 1.00 90.06 83 GLU A C 1
ATOM 607 O O . GLU A 1 83 ? -35.258 26.786 40.625 1.00 90.06 83 GLU A O 1
ATOM 612 N N . ASP A 1 84 ? -33.545 27.601 39.425 1.00 88.06 84 ASP A N 1
ATOM 613 C CA . ASP A 1 84 ? -34.074 28.954 39.230 1.00 88.06 84 ASP A CA 1
ATOM 614 C C . ASP A 1 84 ? -35.125 29.057 38.108 1.00 88.06 84 ASP A C 1
ATOM 616 O O . ASP A 1 84 ? -35.814 30.075 37.997 1.00 88.06 84 ASP A O 1
ATOM 620 N N . GLU A 1 85 ? -35.308 28.007 37.302 1.00 90.81 85 GLU A N 1
ATOM 621 C CA . GLU A 1 85 ? -36.351 27.960 36.279 1.00 90.81 85 GLU A CA 1
ATOM 622 C C . GLU A 1 85 ? -37.728 27.679 36.895 1.00 90.81 85 GLU A C 1
ATOM 624 O O . GLU A 1 85 ? -37.957 26.678 37.576 1.00 90.81 85 GLU A O 1
ATOM 629 N N . ALA A 1 86 ? -38.701 28.537 36.575 1.00 86.44 86 ALA A N 1
ATOM 630 C CA . ALA A 1 86 ? -40.058 28.460 37.124 1.00 86.44 86 ALA A CA 1
ATOM 631 C C . ALA A 1 86 ? -40.825 27.182 36.731 1.00 86.44 86 ALA A C 1
ATOM 633 O O . ALA A 1 86 ? -41.809 26.824 37.380 1.00 86.44 86 ALA A O 1
ATOM 634 N N . LYS A 1 87 ? -40.417 26.511 35.647 1.00 91.50 87 LYS A N 1
ATOM 635 C CA . LYS A 1 87 ? -41.022 25.263 35.172 1.00 91.50 87 LYS A CA 1
ATOM 636 C C . LYS A 1 87 ? -40.076 24.102 35.432 1.00 91.50 87 LYS A C 1
ATOM 638 O O . LYS A 1 87 ? -39.026 24.004 34.805 1.00 91.50 87 LYS A O 1
ATOM 643 N N . GLN A 1 88 ? -40.510 23.185 36.287 1.00 93.25 88 GLN A N 1
ATOM 644 C CA . GLN A 1 88 ? -39.798 21.953 36.603 1.00 93.25 88 GLN A CA 1
ATOM 645 C C . GLN A 1 88 ? -40.651 20.742 36.205 1.00 93.25 88 GLN A C 1
ATOM 647 O O . GLN A 1 88 ? -41.856 20.749 36.472 1.00 93.25 88 GLN A O 1
ATOM 652 N N . PRO A 1 89 ? -40.068 19.712 35.570 1.00 94.00 89 PRO A N 1
ATOM 653 C CA . PRO A 1 89 ? -40.775 18.471 35.299 1.00 94.00 89 PRO A CA 1
ATOM 654 C C . PRO A 1 89 ? -41.016 17.702 36.601 1.00 94.00 89 PRO A C 1
ATOM 656 O O . PRO A 1 89 ? -40.132 17.621 37.464 1.00 94.00 89 PRO A O 1
ATOM 659 N N . SER A 1 90 ? -42.200 17.106 36.708 1.00 95.31 90 SER A N 1
ATOM 660 C CA . SER A 1 90 ? -42.573 16.159 37.763 1.00 95.31 90 SER A CA 1
ATOM 661 C C . SER A 1 90 ? -41.676 14.915 37.762 1.00 95.31 90 SER A C 1
ATOM 663 O O . SER A 1 90 ? -40.950 14.640 36.802 1.00 95.31 90 SER A O 1
ATOM 665 N N . ALA A 1 91 ? -41.723 14.127 38.839 1.00 93.56 91 ALA A N 1
ATOM 666 C CA . ALA A 1 91 ? -40.967 12.879 38.920 1.00 93.56 91 ALA A CA 1
ATOM 667 C C . ALA A 1 91 ? -41.366 11.901 37.798 1.00 93.56 91 ALA A C 1
ATOM 669 O O . ALA A 1 91 ? -40.510 11.227 37.222 1.00 93.56 91 ALA A O 1
ATOM 670 N N . GLU A 1 92 ? -42.649 11.878 37.444 1.00 94.62 92 GLU A N 1
ATOM 671 C CA . GLU A 1 92 ? -43.218 11.072 36.370 1.00 94.62 92 GLU A CA 1
ATOM 672 C C . GLU A 1 92 ? -42.696 11.518 34.997 1.00 94.62 92 GLU A C 1
ATOM 674 O O . GLU A 1 92 ? -42.241 10.688 34.210 1.00 94.62 92 GLU A O 1
ATOM 679 N N . GLU A 1 93 ? -42.669 12.823 34.717 1.00 95.81 93 GLU A N 1
ATOM 680 C CA . GLU A 1 93 ? -42.142 13.367 33.455 1.00 95.81 93 GLU A CA 1
ATOM 681 C C . GLU A 1 93 ? -40.633 13.135 33.316 1.00 95.81 93 GLU A C 1
ATOM 683 O O . GLU A 1 93 ? -40.147 12.747 32.249 1.00 95.81 93 GLU A O 1
ATOM 688 N N . ARG A 1 94 ? -39.875 13.282 34.411 1.00 94.94 94 ARG A N 1
ATOM 689 C CA . ARG A 1 94 ? -38.451 12.911 34.444 1.00 94.94 94 ARG A CA 1
ATOM 690 C C . ARG A 1 94 ? -38.273 11.424 34.143 1.00 94.94 94 ARG A C 1
ATOM 692 O O . ARG A 1 94 ? -37.370 11.043 33.394 1.00 94.94 94 ARG A O 1
ATOM 699 N N . GLN A 1 95 ? -39.146 10.574 34.684 1.00 94.69 95 GLN A N 1
ATOM 700 C CA . GLN A 1 95 ? -39.109 9.138 34.438 1.00 94.69 95 GLN A CA 1
ATOM 701 C C . GLN A 1 95 ? -39.409 8.786 32.976 1.00 94.69 95 GLN A C 1
ATOM 703 O O . GLN A 1 95 ? -38.762 7.882 32.449 1.00 94.69 95 GLN A O 1
ATOM 708 N N . VAL A 1 96 ? -40.308 9.505 32.299 1.00 95.94 96 VAL A N 1
ATOM 709 C CA . VAL A 1 96 ? -40.584 9.326 30.861 1.00 95.94 96 VAL A CA 1
ATOM 710 C C . VAL A 1 96 ? -39.314 9.538 30.030 1.00 95.94 96 VAL A C 1
ATOM 712 O O . VAL A 1 96 ? -38.920 8.653 29.264 1.00 95.94 96 VAL A O 1
ATOM 715 N N . ILE A 1 97 ? -38.611 10.657 30.242 1.00 94.62 97 ILE A N 1
ATOM 716 C CA . ILE A 1 97 ? -37.365 10.984 29.523 1.00 94.62 97 ILE A CA 1
ATOM 717 C C . ILE A 1 97 ? -36.288 9.920 29.787 1.00 94.62 97 ILE A C 1
ATOM 719 O O . ILE A 1 97 ? -35.616 9.444 28.863 1.00 94.62 97 ILE A O 1
ATOM 723 N N . ARG A 1 98 ? -36.140 9.501 31.050 1.00 94.25 98 ARG A N 1
ATOM 724 C CA . ARG A 1 98 ? -35.166 8.477 31.454 1.00 94.25 98 ARG A CA 1
ATOM 725 C C . ARG A 1 98 ? -35.483 7.106 30.865 1.00 94.25 98 ARG A C 1
ATOM 727 O O . ARG A 1 98 ? -34.579 6.437 30.370 1.00 94.25 98 ARG A O 1
ATOM 734 N N . ALA A 1 99 ? -36.745 6.686 30.901 1.00 94.19 99 ALA A N 1
ATOM 735 C CA . ALA A 1 99 ? -37.175 5.384 30.402 1.00 94.19 99 ALA A CA 1
ATOM 736 C C . ALA A 1 99 ? -37.010 5.282 28.884 1.00 94.19 99 ALA A C 1
ATOM 738 O O . ALA A 1 99 ? -36.520 4.267 28.383 1.00 94.19 99 ALA A O 1
ATOM 739 N N . TRP A 1 100 ? -37.366 6.338 28.149 1.00 95.38 100 TRP A N 1
ATOM 740 C CA . TRP A 1 100 ? -37.124 6.395 26.712 1.00 95.38 100 TRP A CA 1
ATOM 741 C C . TRP A 1 100 ? -35.626 6.327 26.396 1.00 95.38 100 TRP A C 1
ATOM 743 O O . TRP A 1 100 ? -35.204 5.461 25.631 1.00 95.38 100 TRP A O 1
ATOM 753 N N . THR A 1 101 ? -34.802 7.133 27.076 1.00 93.19 101 THR A N 1
ATOM 754 C CA . THR A 1 101 ? -33.342 7.107 26.888 1.00 93.19 101 THR A CA 1
ATOM 755 C C . THR A 1 101 ? -32.746 5.732 27.193 1.00 93.19 101 THR A C 1
ATOM 757 O O . THR A 1 101 ? -31.896 5.241 26.455 1.00 93.19 101 THR A O 1
ATOM 760 N N . ALA A 1 102 ? -33.201 5.071 28.258 1.00 91.44 102 ALA A N 1
ATOM 761 C CA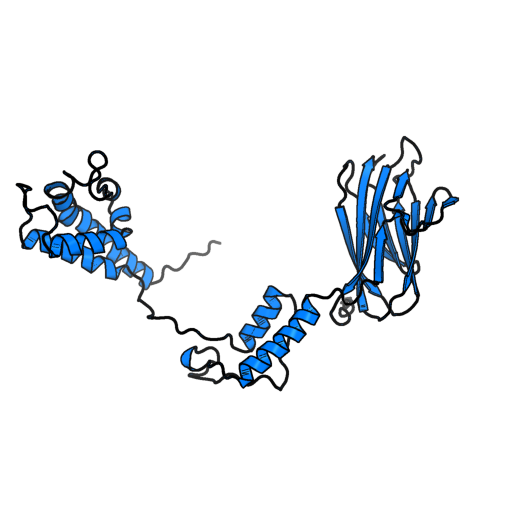 . ALA A 1 102 ? -32.748 3.730 28.611 1.00 91.44 102 ALA A CA 1
ATOM 762 C C . ALA A 1 102 ? -33.166 2.673 27.580 1.00 91.44 102 ALA A C 1
ATOM 764 O O . ALA A 1 102 ? -32.491 1.653 27.455 1.00 91.44 102 ALA A O 1
ATOM 765 N N . SER A 1 103 ? -34.255 2.908 26.844 1.00 91.56 103 SER A N 1
ATOM 766 C CA . SER A 1 103 ? -34.734 2.010 25.791 1.00 91.56 103 SER A CA 1
ATOM 767 C C . SER A 1 103 ? -33.908 2.132 24.507 1.00 91.56 103 SER A C 1
ATOM 769 O O . SER A 1 103 ? -33.857 1.190 23.733 1.00 91.56 103 SER A O 1
ATOM 771 N N . LEU A 1 104 ? -33.170 3.229 24.310 1.00 89.31 104 LEU A N 1
ATOM 772 C CA . LEU A 1 104 ? -32.278 3.406 23.158 1.00 89.31 104 LEU A CA 1
ATOM 773 C C . LEU A 1 104 ? -31.210 2.307 23.029 1.00 89.31 104 LEU A C 1
ATOM 775 O O . LEU A 1 104 ? -30.766 2.034 21.919 1.00 89.31 104 LEU A O 1
ATOM 779 N N . LYS A 1 105 ? -30.844 1.641 24.133 1.00 83.94 105 LYS A N 1
ATOM 780 C CA . LYS A 1 105 ? -29.900 0.511 24.139 1.00 83.94 105 LYS A CA 1
ATOM 781 C C . LYS A 1 105 ? -30.397 -0.713 23.364 1.00 83.94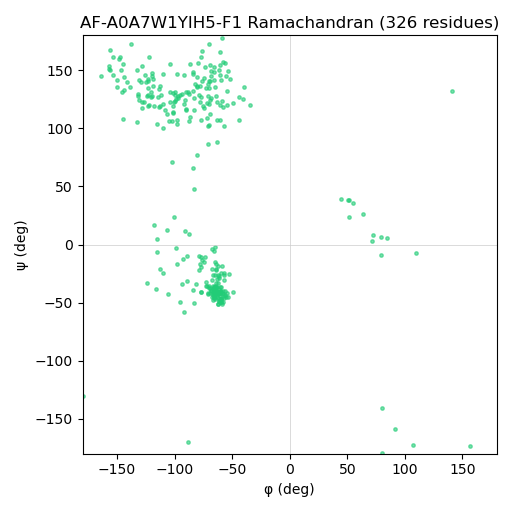 105 LYS A C 1
ATOM 783 O O . LYS A 1 105 ? -29.595 -1.551 22.986 1.00 83.94 105 LYS A O 1
ATOM 788 N N . THR A 1 106 ? -31.710 -0.858 23.159 1.00 83.12 106 THR A N 1
ATOM 789 C CA . THR A 1 106 ? -32.261 -2.001 22.407 1.00 83.12 106 THR A CA 1
ATOM 790 C C . THR A 1 106 ? -32.010 -1.889 20.909 1.00 83.12 106 THR A C 1
ATOM 792 O O . THR A 1 106 ? -32.270 -2.833 20.175 1.00 83.12 106 THR A O 1
ATOM 795 N N . LEU A 1 107 ? -31.554 -0.721 20.462 1.00 81.94 107 LEU A N 1
ATOM 796 C CA . LEU A 1 107 ? -31.155 -0.444 19.091 1.00 81.94 107 LEU A CA 1
ATOM 797 C C . LEU A 1 107 ? -29.633 -0.518 18.909 1.00 81.94 107 LEU A C 1
ATOM 799 O O . LEU A 1 107 ? -29.150 -0.303 17.800 1.00 81.94 107 LEU A O 1
ATOM 803 N N . ASP A 1 108 ? -28.880 -0.754 19.985 1.00 73.69 108 ASP A N 1
ATOM 804 C CA . ASP A 1 108 ? -27.447 -1.000 19.893 1.00 73.69 108 ASP A CA 1
ATOM 805 C C . ASP A 1 108 ? -27.235 -2.467 19.480 1.00 73.69 108 ASP A C 1
ATOM 807 O O . ASP A 1 108 ? -27.989 -3.361 19.879 1.00 73.69 108 ASP A O 1
ATOM 811 N N . HIS A 1 109 ? -26.206 -2.732 18.674 1.00 66.06 109 HIS A N 1
ATOM 812 C CA . HIS A 1 109 ? -25.768 -4.108 18.451 1.00 66.06 109 HIS A CA 1
ATOM 813 C C . HIS A 1 109 ? -25.314 -4.719 19.785 1.00 66.06 109 HIS A C 1
ATOM 815 O O . HIS A 1 109 ? -24.830 -3.975 20.644 1.00 66.06 109 HIS A O 1
ATOM 821 N N . PRO A 1 110 ? -25.454 -6.047 19.978 1.00 61.09 110 PRO A N 1
ATOM 822 C CA . PRO A 1 110 ? -24.933 -6.708 21.166 1.00 61.09 110 PRO A CA 1
ATOM 823 C C . PRO A 1 110 ? -23.481 -6.283 21.373 1.00 61.09 110 PRO A C 1
ATOM 825 O O . PRO A 1 110 ? -22.658 -6.442 20.471 1.00 61.09 110 PRO A O 1
ATOM 828 N N . ASP A 1 111 ? -23.189 -5.700 22.534 1.00 61.06 111 ASP A N 1
ATOM 829 C CA . ASP A 1 111 ? -21.820 -5.388 22.917 1.00 61.06 111 ASP A CA 1
ATOM 830 C C . ASP A 1 111 ? -21.079 -6.724 23.015 1.00 61.06 111 ASP A C 1
ATOM 832 O O . ASP A 1 111 ? -21.340 -7.523 23.917 1.00 61.06 111 ASP A O 1
ATOM 836 N N . ALA A 1 112 ? -20.211 -6.992 22.036 1.00 64.06 112 ALA A N 1
ATOM 837 C CA . ALA A 1 112 ? -19.427 -8.222 21.953 1.00 64.06 112 ALA A CA 1
ATOM 838 C C . ALA A 1 112 ? -18.424 -8.353 23.115 1.00 64.06 112 ALA A C 1
ATOM 840 O O . ALA A 1 112 ? -17.725 -9.359 23.219 1.00 64.06 112 ALA A O 1
ATOM 841 N N . GLY A 1 113 ? -18.368 -7.354 23.999 1.00 70.88 113 GLY A N 1
ATOM 842 C CA . GLY A 1 113 ? -17.409 -7.275 25.074 1.00 70.88 113 GLY A CA 1
ATOM 843 C C . GLY A 1 113 ? -16.060 -6.759 24.578 1.00 70.88 113 GLY A C 1
ATOM 844 O O . GLY A 1 113 ? -15.882 -6.423 23.402 1.00 70.88 113 GLY A O 1
ATOM 845 N N . PRO A 1 114 ? -15.083 -6.652 25.488 1.00 68.00 114 PRO A N 1
ATOM 846 C CA . PRO A 1 114 ? -13.749 -6.205 25.132 1.00 68.00 114 PRO A CA 1
ATOM 847 C C . PRO A 1 114 ? -13.085 -7.206 24.180 1.00 68.00 114 PRO A C 1
ATOM 849 O O . PRO A 1 114 ? -12.990 -8.393 24.482 1.00 68.00 114 PRO A O 1
ATOM 852 N N . THR A 1 115 ? -12.572 -6.718 23.052 1.00 67.00 115 THR A N 1
ATOM 853 C CA . THR A 1 115 ? -11.733 -7.523 22.159 1.00 67.00 115 THR A CA 1
ATOM 854 C C . THR A 1 115 ? -10.384 -7.785 22.823 1.00 67.00 115 THR A C 1
ATOM 856 O O . THR A 1 115 ? -9.647 -6.853 23.151 1.00 67.00 115 THR A O 1
ATOM 859 N N . THR A 1 116 ? -10.040 -9.054 23.009 1.00 72.38 116 THR A N 1
ATOM 860 C CA . THR A 1 116 ? -8.702 -9.485 23.415 1.00 72.38 116 THR A CA 1
ATOM 861 C C . THR A 1 116 ? -7.723 -9.274 22.258 1.00 72.38 116 THR A C 1
ATOM 863 O O . THR A 1 116 ? -7.959 -9.690 21.120 1.00 72.38 116 THR A O 1
ATOM 866 N N . LEU A 1 117 ? -6.606 -8.592 22.537 1.00 73.75 117 LEU A N 1
ATOM 867 C CA . LEU A 1 117 ? -5.500 -8.512 21.586 1.00 73.75 117 LEU A CA 1
ATOM 868 C C . LEU A 1 117 ? -4.956 -9.923 21.366 1.00 73.75 117 LEU A C 1
ATOM 870 O O . LEU A 1 117 ? -4.531 -10.577 22.316 1.00 73.75 117 LEU A O 1
ATOM 874 N N . HIS A 1 118 ? -4.945 -10.359 20.114 1.00 79.69 118 HIS A N 1
ATOM 875 C CA . HIS A 1 118 ? -4.357 -11.621 19.695 1.00 79.69 118 HIS A CA 1
ATOM 876 C C . HIS A 1 118 ? -3.400 -11.378 18.534 1.00 79.69 118 HIS A C 1
ATOM 878 O O . HIS A 1 118 ? -3.511 -10.398 17.792 1.00 79.69 118 HIS A O 1
ATOM 884 N N . ARG A 1 119 ? -2.418 -12.266 18.403 1.00 87.50 119 ARG A N 1
ATOM 885 C CA . ARG A 1 119 ? -1.560 -12.317 17.217 1.00 87.50 119 ARG A CA 1
ATOM 886 C C . ARG A 1 119 ? -2.306 -12.992 16.067 1.00 87.50 119 ARG A C 1
ATOM 888 O O . ARG A 1 119 ? -3.227 -13.760 16.308 1.00 87.50 119 ARG A O 1
ATOM 895 N N . LEU A 1 120 ? -1.837 -12.780 14.842 1.00 88.94 120 LEU A N 1
ATOM 896 C CA . LEU A 1 120 ? -2.269 -13.579 13.694 1.00 88.94 120 LEU A CA 1
ATOM 897 C C . LEU A 1 120 ? -1.803 -15.031 13.859 1.00 88.94 120 LEU A C 1
ATOM 899 O O . LEU A 1 120 ? -0.669 -15.278 14.302 1.00 88.94 120 LEU A O 1
ATOM 903 N N . ASN A 1 121 ? -2.642 -15.984 13.464 1.00 89.00 121 ASN A N 1
ATOM 904 C CA . ASN A 1 121 ? -2.207 -17.368 13.318 1.00 89.00 121 ASN A CA 1
ATOM 905 C C . ASN A 1 121 ? -1.265 -17.512 12.102 1.00 89.00 121 ASN A C 1
ATOM 907 O O . ASN A 1 121 ? -1.049 -16.572 11.330 1.00 89.00 121 ASN A O 1
ATOM 911 N N . ARG A 1 122 ? -0.647 -18.679 11.908 1.00 87.50 122 ARG A N 1
ATOM 912 C CA . ARG A 1 122 ? 0.323 -18.903 10.819 1.00 87.50 122 ARG A CA 1
ATOM 913 C C . ARG A 1 122 ? -0.277 -18.702 9.433 1.00 87.50 122 ARG A C 1
ATOM 915 O O . ARG A 1 122 ? 0.403 -18.191 8.540 1.00 87.50 122 ARG A O 1
ATOM 922 N N . GLY A 1 123 ? -1.513 -19.158 9.237 1.00 87.94 123 GLY A N 1
ATOM 923 C CA . GLY A 1 123 ? -2.219 -19.049 7.965 1.00 87.94 123 GLY A CA 1
ATOM 924 C C . GLY A 1 123 ? -2.524 -17.595 7.628 1.00 87.94 123 GLY A C 1
ATOM 925 O O . GLY A 1 123 ? -2.214 -17.142 6.526 1.00 87.94 123 GLY A O 1
ATOM 926 N N . GLU A 1 124 ? -3.058 -16.868 8.602 1.00 90.31 124 GLU A N 1
ATOM 927 C CA . GLU A 1 124 ? -3.354 -15.441 8.546 1.00 90.31 124 GLU A CA 1
ATOM 928 C C . GLU A 1 124 ? -2.086 -14.626 8.315 1.00 90.31 124 GLU A C 1
ATOM 930 O O . GLU A 1 124 ? -2.052 -13.833 7.381 1.00 90.31 124 GLU A O 1
ATOM 935 N N . TYR A 1 125 ? -1.013 -14.884 9.068 1.00 89.62 125 TYR A N 1
ATOM 936 C CA . TYR A 1 125 ? 0.270 -14.206 8.887 1.00 89.62 125 TYR A CA 1
ATOM 937 C C . TYR A 1 125 ? 0.813 -14.401 7.467 1.00 89.62 125 TYR A C 1
ATOM 939 O O . TYR A 1 125 ? 1.124 -13.423 6.793 1.00 89.62 125 TYR A O 1
ATOM 947 N N . ARG A 1 126 ? 0.853 -15.642 6.957 1.00 88.44 126 ARG A N 1
ATOM 948 C CA . ARG A 1 126 ? 1.265 -15.916 5.569 1.00 88.44 126 ARG A CA 1
ATOM 949 C C . ARG A 1 126 ? 0.399 -15.167 4.560 1.00 88.44 126 ARG A C 1
ATOM 951 O O . ARG A 1 126 ? 0.933 -14.607 3.606 1.00 88.44 126 ARG A O 1
ATOM 958 N N . ASN A 1 127 ? -0.920 -15.193 4.737 1.00 88.38 127 ASN A N 1
ATOM 959 C CA . ASN A 1 127 ? -1.833 -14.517 3.822 1.00 88.38 127 ASN A CA 1
ATOM 960 C C . ASN A 1 127 ? -1.617 -12.999 3.867 1.00 88.38 127 ASN A C 1
ATOM 962 O O . ASN A 1 127 ? -1.500 -12.392 2.814 1.00 88.38 127 ASN A O 1
ATOM 966 N N . SER A 1 128 ? -1.427 -12.405 5.048 1.00 92.06 128 SER A N 1
ATOM 967 C CA . SER A 1 128 ? -1.088 -10.984 5.182 1.00 92.06 128 SER A CA 1
ATOM 968 C C . SER A 1 128 ? 0.236 -10.630 4.503 1.00 92.06 128 SER A C 1
ATOM 970 O O . SER A 1 128 ? 0.305 -9.617 3.818 1.00 92.06 128 SER A O 1
ATOM 972 N N . ILE A 1 129 ? 1.278 -11.459 4.630 1.00 89.31 129 ILE A N 1
ATOM 973 C CA . ILE A 1 129 ? 2.548 -11.238 3.920 1.00 89.31 129 ILE A CA 1
ATOM 974 C C . ILE A 1 129 ? 2.356 -11.320 2.401 1.00 89.31 129 ILE A C 1
ATOM 976 O O . ILE A 1 129 ? 2.868 -10.469 1.675 1.00 89.31 129 ILE A O 1
ATOM 980 N N . ARG A 1 130 ? 1.571 -12.287 1.915 1.00 83.69 130 ARG A N 1
ATOM 981 C CA . ARG A 1 130 ? 1.232 -12.393 0.492 1.00 83.69 130 ARG A CA 1
ATOM 982 C C . ARG A 1 130 ? 0.456 -11.175 0.001 1.00 83.69 130 ARG A C 1
ATOM 984 O O . ARG A 1 130 ? 0.793 -10.636 -1.046 1.00 83.69 130 ARG A O 1
ATOM 991 N N . ASP A 1 131 ? -0.547 -10.737 0.747 1.00 82.81 131 ASP A N 1
ATOM 992 C CA . ASP A 1 131 ? -1.440 -9.656 0.332 1.00 82.81 131 ASP A CA 1
ATOM 993 C C . ASP A 1 131 ? -0.746 -8.288 0.391 1.00 82.81 131 ASP A C 1
ATOM 995 O O . ASP A 1 131 ? -0.977 -7.442 -0.470 1.00 82.81 131 ASP A O 1
ATOM 999 N N . LEU A 1 132 ? 0.132 -8.071 1.376 1.00 87.38 132 LEU A N 1
ATOM 1000 C CA . LEU A 1 132 ? 0.848 -6.805 1.549 1.00 87.38 132 LEU A CA 1
ATOM 1001 C C . LEU A 1 132 ? 2.110 -6.704 0.687 1.00 87.38 132 LEU A C 1
ATOM 1003 O O . LEU A 1 132 ? 2.411 -5.627 0.178 1.00 87.38 132 LEU A O 1
ATOM 1007 N N . LEU A 1 133 ? 2.867 -7.798 0.553 1.00 82.94 133 LEU A N 1
ATOM 1008 C CA . LEU A 1 133 ? 4.201 -7.794 -0.065 1.00 82.94 133 LEU A CA 1
ATOM 1009 C C . LEU A 1 133 ? 4.274 -8.607 -1.364 1.00 82.94 133 LEU A C 1
ATOM 1011 O O . LEU A 1 133 ? 5.310 -8.607 -2.022 1.00 82.94 133 LEU A O 1
ATOM 1015 N N . GLY A 1 134 ? 3.213 -9.323 -1.743 1.00 77.06 134 GLY A N 1
ATOM 1016 C CA . GLY A 1 134 ? 3.206 -10.195 -2.922 1.00 77.06 134 GLY A CA 1
ATOM 1017 C C . GLY A 1 134 ? 4.027 -11.479 -2.758 1.00 77.06 134 GLY A C 1
ATOM 1018 O O . GLY A 1 134 ? 4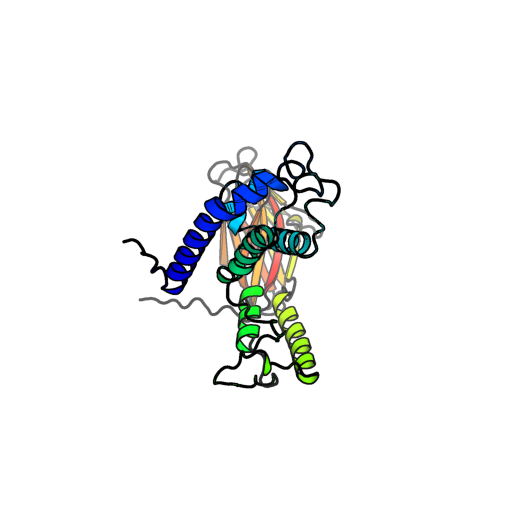.221 -12.209 -3.728 1.00 77.06 134 GLY A O 1
ATOM 1019 N N . LEU A 1 135 ? 4.520 -11.769 -1.549 1.00 76.44 135 LEU A N 1
ATOM 1020 C CA . LEU A 1 135 ? 5.405 -12.901 -1.275 1.00 76.44 135 LEU A CA 1
ATOM 1021 C C . LEU A 1 135 ? 4.634 -14.089 -0.696 1.00 76.44 135 LEU A C 1
ATOM 1023 O O . LEU A 1 135 ? 4.008 -13.984 0.357 1.00 76.44 135 LEU A O 1
ATOM 1027 N N . ASP A 1 136 ? 4.745 -15.262 -1.325 1.00 81.56 136 ASP A N 1
ATOM 1028 C CA . ASP A 1 136 ? 4.259 -16.510 -0.726 1.00 81.56 136 ASP A CA 1
ATOM 1029 C C . ASP A 1 136 ? 5.275 -17.053 0.292 1.00 81.56 136 ASP A C 1
ATOM 1031 O O . ASP A 1 136 ? 6.064 -17.958 0.013 1.00 81.56 136 ASP A O 1
ATOM 1035 N N . TYR A 1 137 ? 5.299 -16.444 1.480 1.00 80.19 137 TYR A N 1
ATOM 1036 C CA . TYR A 1 137 ? 6.219 -16.820 2.549 1.00 80.19 137 TYR A CA 1
ATOM 1037 C C . TYR A 1 137 ? 5.689 -18.003 3.365 1.00 80.19 137 TYR A C 1
ATOM 1039 O O . TYR A 1 137 ? 4.685 -17.909 4.072 1.00 80.19 137 TYR A O 1
ATOM 1047 N N . GLN A 1 138 ? 6.400 -19.128 3.324 1.00 77.50 138 GLN A N 1
ATOM 1048 C CA . GLN A 1 138 ? 6.125 -20.261 4.200 1.00 77.50 138 GLN A CA 1
ATOM 1049 C C . GLN A 1 138 ? 7.069 -20.219 5.397 1.00 77.50 138 GLN A C 1
ATOM 1051 O O . GLN A 1 138 ? 8.237 -20.584 5.285 1.00 77.50 138 GLN A O 1
ATOM 1056 N N . ALA A 1 139 ? 6.547 -19.794 6.551 1.00 67.88 139 ALA A N 1
ATOM 1057 C CA . ALA A 1 139 ? 7.279 -19.870 7.808 1.00 67.88 139 ALA A CA 1
ATOM 1058 C C . ALA A 1 139 ? 7.747 -21.319 8.032 1.00 67.88 139 ALA A C 1
ATOM 1060 O O . ALA A 1 139 ? 6.919 -22.239 8.047 1.00 67.88 139 ALA A O 1
ATOM 1061 N N . GLY A 1 140 ? 9.067 -21.503 8.141 1.00 66.19 140 GLY A N 1
ATOM 1062 C CA . GLY A 1 140 ? 9.723 -22.811 8.154 1.00 66.19 140 GLY A CA 1
ATOM 1063 C C . GLY A 1 140 ? 9.256 -23.745 9.278 1.00 66.19 140 GLY A C 1
ATOM 1064 O O . GLY A 1 140 ? 8.446 -23.383 10.133 1.00 66.19 140 GLY A O 1
ATOM 1065 N N . ALA A 1 141 ? 9.796 -24.969 9.292 1.00 63.84 141 ALA A N 1
ATOM 1066 C CA . ALA A 1 141 ? 9.464 -26.007 10.281 1.00 63.84 141 ALA A CA 1
ATOM 1067 C C . ALA A 1 141 ? 9.611 -25.539 11.744 1.00 63.84 141 ALA A C 1
ATOM 1069 O O . ALA A 1 141 ? 8.920 -26.041 12.627 1.00 63.84 141 ALA A O 1
ATOM 1070 N N . ASP A 1 142 ? 10.461 -24.541 11.965 1.00 64.19 142 ASP A N 1
ATOM 1071 C CA . ASP A 1 142 ? 10.772 -23.943 13.259 1.00 64.19 142 ASP A CA 1
ATOM 1072 C C . ASP A 1 142 ? 9.706 -22.987 13.806 1.00 64.19 142 ASP A C 1
ATOM 1074 O O . ASP A 1 142 ? 9.818 -22.562 14.958 1.00 64.19 142 ASP A O 1
ATOM 1078 N N . PHE A 1 143 ? 8.705 -22.608 13.006 1.00 80.19 143 PHE A N 1
ATOM 1079 C CA . PHE A 1 143 ? 7.600 -21.794 13.496 1.00 80.19 143 PHE A CA 1
ATOM 1080 C C . PHE A 1 143 ? 6.664 -22.679 14.332 1.00 80.19 143 PHE A C 1
ATOM 1082 O O . PHE A 1 143 ? 6.115 -23.648 13.783 1.00 80.19 143 PHE A O 1
ATOM 1089 N N . PRO A 1 144 ? 6.465 -22.386 15.633 1.00 79.75 144 PRO A N 1
ATOM 1090 C CA . PRO A 1 144 ? 5.543 -23.138 16.477 1.00 79.75 144 PRO A CA 1
ATOM 1091 C C . PRO A 1 144 ? 4.164 -23.249 15.829 1.00 79.75 144 PRO A C 1
ATOM 1093 O O . PRO A 1 144 ? 3.713 -22.321 15.159 1.00 79.75 144 PRO A O 1
ATOM 1096 N N . LYS A 1 145 ? 3.502 -24.398 15.981 1.00 83.88 145 LYS A N 1
ATOM 1097 C CA . LYS A 1 145 ? 2.096 -24.530 15.580 1.00 83.88 145 LYS A CA 1
ATOM 1098 C C . LYS A 1 145 ? 1.221 -23.695 16.508 1.00 83.88 145 LYS A C 1
ATOM 1100 O O . LYS A 1 145 ? 1.558 -23.522 17.675 1.00 83.88 145 LYS A O 1
ATOM 1105 N N . ASP A 1 146 ? 0.122 -23.201 15.960 1.00 86.88 146 ASP A N 1
ATOM 1106 C CA . ASP A 1 146 ? -0.909 -22.538 16.743 1.00 86.88 146 ASP A CA 1
ATOM 1107 C C . ASP A 1 146 ? -1.704 -23.577 17.535 1.00 86.88 146 ASP A C 1
ATOM 1109 O O . ASP A 1 146 ? -1.929 -24.696 17.059 1.00 86.88 146 ASP A O 1
ATOM 1113 N N . ASP A 1 147 ? -2.098 -23.205 18.750 1.00 84.12 147 ASP A N 1
ATOM 1114 C CA . ASP A 1 147 ? -2.986 -24.022 19.566 1.00 84.12 147 ASP A CA 1
ATOM 1115 C C . ASP A 1 147 ? -4.387 -24.027 18.945 1.00 84.12 147 ASP A C 1
ATOM 1117 O O . ASP A 1 147 ? -4.869 -23.010 18.446 1.00 84.12 147 ASP A O 1
ATOM 1121 N N . VAL A 1 148 ? -5.038 -25.190 18.977 1.00 84.44 148 VAL A N 1
ATOM 1122 C CA . VAL A 1 148 ? -6.395 -25.374 18.454 1.00 84.44 148 VAL A CA 1
ATOM 1123 C C . VAL A 1 148 ? -7.363 -25.440 19.627 1.00 84.44 148 VAL A C 1
ATOM 1125 O O . VAL A 1 148 ? -7.239 -26.323 20.477 1.00 84.44 148 VAL A O 1
ATOM 1128 N N . SER A 1 149 ? -8.355 -24.554 19.638 1.00 80.62 149 SER A N 1
ATOM 1129 C CA . SER A 1 149 ? -9.492 -24.602 20.562 1.0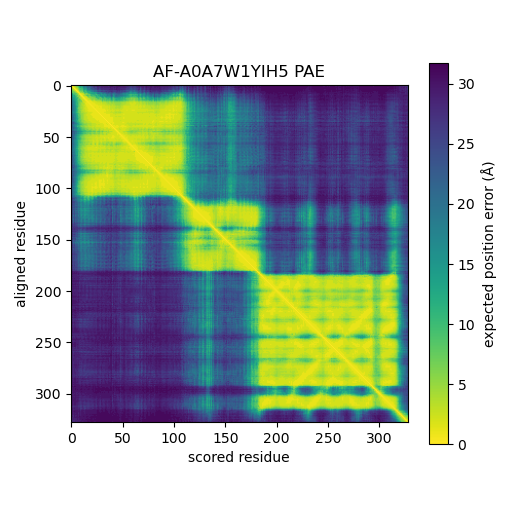0 80.62 149 SER A CA 1
ATOM 1130 C C . SER A 1 149 ? -10.790 -24.644 19.773 1.00 80.62 149 SER A C 1
ATOM 1132 O O . SER A 1 149 ? -10.900 -24.031 18.718 1.00 80.62 149 SER A O 1
ATOM 1134 N N . ASP A 1 150 ? -11.755 -25.438 20.233 1.00 84.25 150 ASP A N 1
ATOM 1135 C CA . ASP A 1 150 ? -13.066 -25.614 19.584 1.00 84.25 150 ASP A CA 1
ATOM 1136 C C . ASP A 1 150 ? -13.008 -25.969 18.082 1.00 84.25 150 ASP A C 1
ATOM 1138 O O . ASP A 1 150 ? -13.961 -25.758 17.336 1.00 84.25 150 ASP A O 1
ATOM 1142 N N . GLY A 1 151 ? -11.889 -26.551 17.632 1.00 85.12 151 GLY A N 1
ATOM 1143 C CA . GLY A 1 151 ? -11.645 -26.904 16.230 1.00 85.12 151 GLY A CA 1
ATOM 1144 C C . GLY A 1 151 ? -11.094 -25.767 15.362 1.00 85.12 151 GLY A C 1
ATOM 1145 O 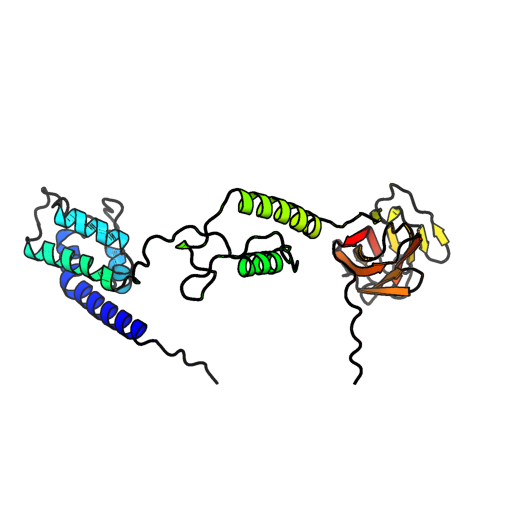O . GLY A 1 151 ? -10.919 -25.968 14.161 1.00 85.12 151 GLY A O 1
ATOM 1146 N N . PHE A 1 152 ? -10.785 -24.615 15.954 1.00 84.25 152 PHE A N 1
ATOM 1147 C CA . PHE A 1 152 ? -10.253 -23.436 15.282 1.00 84.25 152 PHE A CA 1
ATOM 1148 C C . PHE A 1 152 ? -8.872 -23.060 15.837 1.00 84.25 152 PHE A C 1
ATOM 1150 O O . PHE A 1 152 ? -8.593 -23.214 17.024 1.00 84.25 152 PHE A O 1
ATOM 1157 N N . ASP A 1 153 ? -7.999 -22.560 14.966 1.00 84.62 153 ASP A N 1
ATOM 1158 C CA . ASP A 1 153 ? -6.630 -22.124 15.276 1.00 84.62 153 ASP A CA 1
ATOM 1159 C C . ASP A 1 153 ? -6.483 -20.590 15.273 1.00 84.62 153 ASP A C 1
ATOM 1161 O O . ASP A 1 153 ? -5.373 -20.061 15.260 1.00 84.62 153 ASP A O 1
ATOM 1165 N N . ASN A 1 154 ? -7.604 -19.864 15.256 1.00 83.69 154 ASN A N 1
ATOM 1166 C CA . ASN A 1 154 ? -7.672 -18.401 15.255 1.00 83.69 154 ASN A CA 1
ATOM 1167 C C . ASN A 1 154 ? -8.380 -17.823 16.496 1.00 83.69 154 ASN A C 1
ATOM 1169 O O . ASN A 1 154 ? -8.804 -16.670 16.498 1.00 83.69 154 ASN A O 1
ATOM 1173 N N . ILE A 1 155 ? -8.527 -18.624 17.555 1.00 82.38 155 ILE A N 1
ATOM 1174 C CA . ILE A 1 155 ? -9.177 -18.191 18.794 1.00 82.38 155 ILE A CA 1
ATOM 1175 C C . ILE A 1 155 ? -8.208 -17.335 19.614 1.00 82.38 155 ILE A C 1
ATOM 1177 O O . ILE A 1 155 ? -7.107 -17.766 19.969 1.00 82.38 155 ILE A O 1
ATOM 1181 N N . ALA A 1 156 ? -8.630 -16.108 19.920 1.00 81.19 156 ALA A N 1
ATOM 1182 C CA . ALA A 1 156 ? -7.802 -15.087 20.554 1.00 81.19 156 ALA A CA 1
ATOM 1183 C C . ALA A 1 156 ? -7.237 -15.535 21.912 1.00 81.19 156 ALA A C 1
ATOM 1185 O O . ALA A 1 156 ? -6.067 -15.296 22.208 1.00 81.19 156 ALA A O 1
ATOM 1186 N N . GLU A 1 157 ? -8.044 -16.232 22.714 1.00 79.88 157 GLU A N 1
ATOM 1187 C CA . GLU A 1 157 ? -7.688 -16.711 24.052 1.00 79.88 157 GLU A CA 1
ATOM 1188 C C . GLU A 1 157 ? -6.555 -17.745 24.041 1.00 79.88 157 GLU A C 1
ATOM 1190 O O . GLU A 1 157 ? -5.822 -17.864 25.024 1.00 79.88 157 GLU A O 1
ATOM 1195 N N . THR A 1 158 ? -6.390 -18.484 22.941 1.00 80.94 158 THR A N 1
ATOM 1196 C CA . THR A 1 158 ? -5.343 -19.506 22.795 1.00 80.94 158 THR A CA 1
ATOM 1197 C C . THR A 1 158 ? -4.109 -19.008 22.051 1.00 80.94 158 THR A C 1
ATOM 1199 O O . THR A 1 158 ? -3.031 -19.591 22.167 1.00 80.94 158 THR A O 1
ATOM 1202 N N . LEU A 1 159 ? -4.209 -17.890 21.331 1.00 82.62 159 LEU A N 1
ATOM 1203 C CA . LEU A 1 159 ? -3.106 -17.309 20.567 1.00 82.62 159 LEU A CA 1
ATOM 1204 C C . LEU A 1 159 ? -2.200 -16.424 21.433 1.00 82.62 159 LEU A C 1
ATOM 1206 O O . LEU A 1 159 ? -2.063 -15.217 21.224 1.00 82.62 159 LEU A O 1
ATOM 1210 N N . SER A 1 160 ? -1.516 -17.051 22.389 1.00 79.56 160 SER A N 1
ATOM 1211 C CA . SER A 1 160 ? -0.491 -16.382 23.193 1.00 79.56 160 SER A CA 1
ATOM 1212 C C . SER A 1 160 ? 0.803 -16.134 22.398 1.00 79.56 160 SER A C 1
ATOM 1214 O O . SER A 1 160 ? 1.132 -16.850 21.444 1.00 79.56 160 SER A O 1
ATOM 1216 N N . LEU A 1 161 ? 1.553 -15.096 22.787 1.00 84.06 161 LEU A N 1
ATOM 1217 C CA . LEU A 1 161 ? 2.848 -14.745 22.202 1.00 84.06 161 LEU A CA 1
ATOM 1218 C C . LEU A 1 161 ? 3.967 -15.034 23.207 1.00 84.06 161 LEU A C 1
ATOM 1220 O O . LEU A 1 161 ? 4.205 -14.258 24.131 1.00 84.06 161 LEU A O 1
ATOM 1224 N N . SER A 1 162 ? 4.652 -16.165 23.036 1.00 85.88 162 SER A N 1
ATOM 1225 C CA . SER A 1 162 ? 5.810 -16.516 23.863 1.00 85.88 162 SER A CA 1
ATOM 1226 C C . SER A 1 162 ? 7.078 -15.779 23.397 1.00 85.88 162 SER A C 1
ATOM 1228 O O . SER A 1 162 ? 7.177 -15.426 22.218 1.00 85.88 162 SER A O 1
ATOM 1230 N N . PRO A 1 163 ? 8.089 -15.587 24.269 1.00 88.69 163 PRO A N 1
ATOM 1231 C CA . PRO A 1 163 ? 9.373 -15.003 23.868 1.00 88.69 163 PRO A CA 1
ATOM 1232 C C . PRO A 1 163 ? 10.034 -15.742 22.695 1.00 88.69 163 PRO A C 1
ATOM 1234 O O . PRO A 1 163 ? 10.491 -15.112 21.749 1.00 88.69 163 PRO A O 1
ATOM 1237 N N . PHE A 1 164 ? 9.989 -17.079 22.697 1.00 87.69 164 PHE A N 1
ATOM 1238 C CA . PHE A 1 164 ? 10.514 -17.898 21.600 1.00 87.69 164 PHE A CA 1
ATOM 1239 C C . PHE A 1 164 ? 9.781 -17.643 20.277 1.00 87.69 164 PHE A C 1
ATOM 1241 O O . PHE A 1 164 ? 10.400 -17.537 19.221 1.00 87.69 164 PHE A O 1
ATOM 1248 N N . LEU A 1 165 ? 8.451 -17.522 20.322 1.00 86.88 165 LEU A N 1
ATOM 1249 C CA . LEU A 1 165 ? 7.667 -17.217 19.131 1.00 86.88 165 LEU A CA 1
ATOM 1250 C C . LEU A 1 165 ? 7.973 -15.804 18.610 1.00 86.88 165 LEU A C 1
ATOM 1252 O O . LEU A 1 165 ? 8.081 -15.620 17.401 1.00 86.88 165 LEU A O 1
ATOM 1256 N N . MET A 1 166 ? 8.171 -14.829 19.502 1.00 89.12 166 MET A N 1
ATOM 1257 C CA . MET A 1 166 ? 8.601 -13.480 19.124 1.00 89.12 166 MET A CA 1
ATOM 1258 C C . MET A 1 166 ? 9.958 -13.495 18.406 1.00 89.12 166 MET A C 1
ATOM 1260 O O . MET A 1 166 ? 10.092 -12.882 17.352 1.00 89.12 166 MET A O 1
ATOM 1264 N N . GLU A 1 167 ? 10.945 -14.236 18.920 1.00 89.56 167 GLU A N 1
ATOM 1265 C CA . GLU A 1 167 ? 12.246 -14.397 18.251 1.00 89.56 167 GLU A CA 1
ATOM 1266 C C . GLU A 1 167 ? 12.084 -14.975 16.838 1.00 89.56 167 GLU A C 1
ATOM 1268 O O . GLU A 1 167 ? 12.687 -14.477 15.887 1.00 89.56 167 GLU A O 1
ATOM 1273 N N . LYS A 1 168 ? 11.215 -15.980 16.667 1.00 88.50 168 LYS A N 1
ATOM 1274 C CA . LYS A 1 168 ? 10.916 -16.547 15.345 1.00 88.50 168 LYS A CA 1
ATOM 1275 C C . LYS A 1 168 ? 10.201 -15.554 14.423 1.00 88.50 168 LYS A C 1
ATOM 1277 O O . LYS A 1 168 ? 10.498 -15.555 13.231 1.00 88.50 168 LYS A O 1
ATOM 1282 N N . TYR A 1 169 ? 9.311 -14.700 14.938 1.00 89.25 169 TYR A N 1
ATOM 1283 C CA . TYR A 1 169 ? 8.708 -13.615 14.152 1.00 89.25 169 TYR A CA 1
ATOM 1284 C C . TYR A 1 169 ? 9.745 -12.591 13.692 1.00 89.25 169 TYR A C 1
ATOM 1286 O O . TYR A 1 169 ? 9.665 -12.158 12.549 1.00 89.25 169 TYR A O 1
ATOM 1294 N N . LEU A 1 170 ? 10.716 -12.225 14.534 1.00 90.56 170 LEU A N 1
ATOM 1295 C CA . LEU A 1 170 ? 11.775 -11.283 14.154 1.00 90.56 170 LEU A CA 1
ATOM 1296 C C . LEU A 1 170 ? 12.671 -11.860 13.053 1.00 90.56 170 LEU A C 1
ATOM 1298 O O . LEU A 1 170 ? 12.872 -11.210 12.035 1.00 90.56 170 LEU A O 1
ATOM 1302 N N . VAL A 1 171 ? 13.111 -13.115 13.196 1.00 88.31 171 VAL A N 1
ATOM 1303 C CA . VAL A 1 171 ? 13.890 -13.804 12.150 1.00 88.31 171 VAL A CA 1
ATOM 1304 C C . VAL A 1 171 ? 13.092 -13.926 10.848 1.00 88.31 171 VAL A C 1
ATOM 1306 O O . VAL A 1 171 ? 13.633 -13.718 9.765 1.00 88.31 171 VAL A O 1
ATOM 1309 N N . ALA A 1 172 ? 11.798 -14.248 10.938 1.00 88.44 172 ALA A N 1
ATOM 1310 C CA . ALA A 1 172 ? 10.929 -14.299 9.769 1.00 88.44 172 ALA A CA 1
ATOM 1311 C C . ALA A 1 172 ? 10.763 -12.917 9.124 1.00 88.44 172 ALA A C 1
ATOM 1313 O O . ALA A 1 172 ? 10.770 -12.822 7.903 1.00 88.44 172 ALA A O 1
ATOM 1314 N N . ALA A 1 173 ? 10.618 -11.860 9.924 1.00 89.25 173 ALA A N 1
ATOM 1315 C CA . ALA A 1 173 ? 10.492 -10.497 9.430 1.00 89.25 173 ALA A CA 1
ATOM 1316 C C . ALA A 1 173 ? 11.750 -10.056 8.675 1.00 89.25 173 ALA A C 1
ATOM 1318 O O . ALA A 1 173 ? 11.605 -9.493 7.595 1.00 89.25 173 ALA A O 1
ATOM 1319 N N . ASP A 1 174 ? 12.947 -10.362 9.182 1.00 85.88 174 ASP A N 1
ATOM 1320 C CA . ASP A 1 174 ? 14.204 -10.069 8.483 1.00 85.88 174 ASP A CA 1
ATOM 1321 C C . ASP A 1 174 ? 14.260 -10.777 7.116 1.00 85.88 174 ASP A C 1
ATOM 1323 O O . ASP A 1 174 ? 14.457 -10.117 6.099 1.00 85.88 174 ASP A O 1
ATOM 1327 N N . ASP A 1 175 ? 13.970 -12.084 7.053 1.00 83.50 175 ASP A N 1
ATOM 1328 C CA . ASP A 1 175 ? 13.953 -12.851 5.789 1.00 83.50 175 ASP A CA 1
ATOM 1329 C C . ASP A 1 175 ? 12.876 -12.339 4.810 1.00 83.50 175 ASP A C 1
ATOM 1331 O O . ASP A 1 175 ? 13.106 -12.194 3.607 1.00 83.50 175 ASP A O 1
ATOM 1335 N N . ILE A 1 176 ? 11.683 -12.009 5.313 1.00 85.62 176 ILE A N 1
ATOM 1336 C CA . ILE A 1 176 ? 10.612 -11.420 4.500 1.00 85.62 176 ILE A CA 1
ATOM 1337 C C . ILE A 1 176 ? 11.041 -10.060 3.947 1.00 85.62 176 ILE A C 1
ATOM 1339 O O . ILE A 1 176 ? 10.812 -9.793 2.768 1.00 85.62 176 ILE A O 1
ATOM 1343 N N . LEU A 1 177 ? 11.639 -9.198 4.771 1.00 85.00 177 LEU A N 1
ATOM 1344 C CA . LEU A 1 177 ? 12.075 -7.866 4.361 1.00 85.00 177 LEU A CA 1
ATOM 1345 C C . LEU A 1 177 ? 13.235 -7.936 3.372 1.00 85.00 177 LEU A C 1
ATOM 1347 O O . LEU A 1 177 ? 13.216 -7.189 2.399 1.00 85.00 177 LEU A O 1
ATOM 1351 N N . GLU A 1 178 ? 14.188 -8.850 3.545 1.00 74.44 178 GLU A N 1
ATOM 1352 C CA . GLU A 1 178 ? 15.243 -9.093 2.555 1.00 74.44 178 GLU A CA 1
ATOM 1353 C C . GLU A 1 178 ? 14.647 -9.463 1.192 1.00 74.44 178 GLU A C 1
ATOM 1355 O O . GLU A 1 178 ? 15.027 -8.893 0.169 1.00 74.44 178 GLU A O 1
ATOM 1360 N N . ARG A 1 179 ? 13.642 -10.344 1.167 1.00 74.56 179 ARG A N 1
ATOM 1361 C CA . ARG A 1 179 ? 12.952 -10.724 -0.077 1.00 74.56 179 ARG A CA 1
ATOM 1362 C C . ARG A 1 179 ? 12.080 -9.608 -0.647 1.00 74.56 179 ARG A C 1
ATOM 1364 O O . ARG A 1 179 ? 11.961 -9.498 -1.861 1.00 74.56 179 ARG A O 1
ATOM 1371 N N . ALA A 1 180 ? 11.441 -8.811 0.205 1.00 75.88 180 ALA A N 1
ATOM 1372 C CA . ALA A 1 180 ? 10.496 -7.779 -0.217 1.00 75.88 180 ALA A CA 1
ATOM 1373 C C . ALA A 1 180 ? 11.185 -6.485 -0.669 1.00 75.88 180 ALA A C 1
ATOM 1375 O O . ALA A 1 180 ? 10.681 -5.797 -1.555 1.00 75.88 180 ALA A O 1
ATOM 1376 N N . LEU A 1 181 ? 12.311 -6.124 -0.048 1.00 69.88 181 LEU A N 1
ATOM 1377 C CA . LEU A 1 181 ? 12.962 -4.826 -0.241 1.00 69.88 181 LEU A CA 1
ATOM 1378 C C . LEU A 1 181 ? 14.039 -4.825 -1.324 1.00 69.88 181 LEU A C 1
ATOM 1380 O O . LEU A 1 181 ? 14.481 -3.746 -1.727 1.00 69.88 181 LEU A O 1
ATOM 1384 N N . LEU A 1 182 ? 14.474 -5.983 -1.816 1.00 54.19 182 LEU A N 1
ATOM 1385 C CA . LEU A 1 182 ? 15.604 -6.027 -2.727 1.00 54.19 182 LEU A CA 1
ATOM 1386 C C . LEU A 1 182 ? 15.186 -6.188 -4.191 1.00 54.19 182 LEU A C 1
ATOM 1388 O O . LEU A 1 182 ? 14.810 -7.252 -4.677 1.00 54.19 182 LEU A O 1
ATOM 1392 N N . ALA A 1 183 ? 15.450 -5.122 -4.949 1.00 54.16 183 ALA A N 1
ATOM 1393 C CA . ALA A 1 183 ? 16.248 -5.352 -6.136 1.00 54.16 183 ALA A CA 1
ATOM 1394 C C . ALA A 1 183 ? 17.575 -5.989 -5.673 1.00 54.16 183 ALA A C 1
ATOM 1396 O O . ALA A 1 183 ? 18.427 -5.294 -5.128 1.00 54.16 183 ALA A O 1
ATOM 1397 N N . ASP A 1 184 ? 17.723 -7.303 -5.824 1.00 57.97 184 ASP A N 1
ATOM 1398 C CA . ASP A 1 184 ? 18.805 -8.124 -5.245 1.00 57.97 184 ASP A CA 1
ATOM 1399 C C . ASP A 1 184 ? 20.215 -7.680 -5.691 1.00 57.97 184 ASP A C 1
ATOM 1401 O O . ASP A 1 184 ? 21.223 -7.947 -5.046 1.00 57.97 184 ASP A O 1
ATOM 1405 N N . SER A 1 185 ? 20.292 -6.918 -6.785 1.00 69.19 185 SER A N 1
ATOM 1406 C CA . SER A 1 185 ? 21.468 -6.131 -7.161 1.00 69.19 185 SER A CA 1
ATOM 1407 C C . SER A 1 185 ? 21.092 -5.086 -8.212 1.00 69.19 185 SER A C 1
ATOM 1409 O O . SER A 1 185 ? 20.278 -5.358 -9.104 1.00 69.19 185 SER A O 1
ATOM 1411 N N . VAL A 1 186 ? 21.717 -3.907 -8.154 1.00 80.81 186 VAL A N 1
ATOM 1412 C CA . VAL A 1 186 ? 21.713 -2.959 -9.277 1.00 80.81 186 VAL A CA 1
ATOM 1413 C C . VAL A 1 186 ? 22.717 -3.466 -10.310 1.00 80.81 186 VAL A C 1
ATOM 1415 O O . VAL A 1 186 ? 23.922 -3.379 -10.091 1.00 80.81 186 VAL A O 1
ATOM 1418 N N . VAL A 1 187 ? 22.224 -3.999 -11.428 1.00 86.06 187 VAL A N 1
ATOM 1419 C CA . VAL A 1 187 ? 23.069 -4.449 -12.548 1.00 86.06 187 VAL A CA 1
ATOM 1420 C C . VAL A 1 187 ? 23.548 -3.248 -13.364 1.00 86.06 187 VAL A C 1
ATOM 1422 O O . VAL A 1 187 ? 24.702 -3.184 -13.780 1.00 86.06 187 VAL A O 1
ATOM 1425 N N . LEU A 1 188 ? 22.663 -2.274 -13.579 1.00 90.94 188 LEU A N 1
ATOM 1426 C CA . LEU A 1 188 ? 22.973 -1.016 -14.247 1.00 90.94 188 LEU A CA 1
ATOM 1427 C C . LEU A 1 188 ? 22.067 0.083 -13.692 1.00 90.94 188 LEU A C 1
ATOM 1429 O O . LEU A 1 188 ? 20.860 -0.104 -13.581 1.00 90.94 188 LEU A O 1
ATOM 1433 N N . ARG A 1 189 ? 22.628 1.255 -13.402 1.00 93.31 189 ARG A N 1
ATOM 1434 C CA . ARG A 1 189 ? 21.866 2.493 -13.207 1.00 93.31 189 ARG A CA 1
ATOM 1435 C C . ARG A 1 189 ? 22.699 3.641 -13.744 1.00 93.31 189 ARG A C 1
ATOM 1437 O O . ARG A 1 189 ? 23.721 3.991 -13.160 1.00 93.31 189 ARG A O 1
ATOM 1444 N N . CYS A 1 190 ? 22.287 4.197 -14.875 1.00 94.25 190 CYS A N 1
ATOM 1445 C CA . CYS A 1 190 ? 23.029 5.270 -15.525 1.00 94.25 190 CYS A CA 1
ATOM 1446 C C . CYS A 1 190 ? 22.103 6.229 -16.275 1.00 94.25 190 CYS A C 1
ATOM 1448 O O . CYS A 1 190 ? 20.973 5.887 -16.638 1.00 94.25 190 CYS A O 1
ATOM 1450 N N . GLY A 1 191 ? 22.610 7.437 -16.523 1.00 96.12 191 GLY A N 1
ATOM 1451 C CA . GLY A 1 191 ? 22.028 8.312 -17.529 1.00 96.12 191 GLY A CA 1
ATOM 1452 C C . GLY A 1 191 ? 22.260 7.731 -18.922 1.00 96.12 191 GLY A C 1
ATOM 1453 O O . GLY A 1 191 ? 23.307 7.143 -19.195 1.00 96.12 191 GLY A O 1
ATOM 1454 N N . ALA A 1 192 ? 21.312 7.912 -19.839 1.00 96.69 192 ALA A N 1
ATOM 1455 C CA . ALA A 1 192 ? 21.409 7.353 -21.187 1.00 96.69 192 ALA A CA 1
ATOM 1456 C C . ALA A 1 192 ? 22.615 7.904 -21.972 1.00 96.69 192 ALA A C 1
ATOM 1458 O O . ALA A 1 192 ? 23.063 7.299 -22.945 1.00 96.69 192 ALA A O 1
ATOM 1459 N N . GLY A 1 193 ? 23.176 9.044 -21.546 1.00 96.06 193 GLY A N 1
ATOM 1460 C CA . GLY A 1 193 ? 24.409 9.601 -22.107 1.00 96.06 193 GLY A CA 1
ATOM 1461 C C . GLY A 1 193 ? 25.644 8.715 -21.887 1.00 96.06 193 GLY A C 1
ATOM 1462 O O . GLY A 1 193 ? 26.637 8.890 -22.597 1.00 96.06 193 GLY A O 1
ATOM 1463 N N . ALA A 1 194 ? 25.578 7.759 -20.957 1.00 96.38 194 ALA A N 1
ATOM 1464 C CA . ALA A 1 194 ? 26.597 6.737 -20.741 1.00 96.38 194 ALA A CA 1
ATOM 1465 C C . ALA A 1 194 ? 26.552 5.587 -21.751 1.00 96.38 194 ALA A C 1
ATOM 1467 O O . ALA A 1 194 ? 27.549 4.885 -21.894 1.00 96.38 194 ALA A O 1
ATOM 1468 N N . LEU A 1 195 ? 25.451 5.420 -22.488 1.00 97.38 195 LEU A N 1
ATOM 1469 C CA . LEU A 1 195 ? 25.329 4.394 -23.523 1.00 97.38 195 LEU A CA 1
ATOM 1470 C C . LEU A 1 195 ? 25.938 4.882 -24.839 1.00 97.38 195 LEU A C 1
ATOM 1472 O O . LEU A 1 195 ? 25.874 6.074 -25.173 1.00 97.38 195 LEU A O 1
ATOM 1476 N N . ASP A 1 196 ? 26.487 3.949 -25.610 1.00 97.38 196 ASP A N 1
ATOM 1477 C CA . ASP A 1 196 ? 26.936 4.209 -26.973 1.00 97.38 196 ASP A CA 1
ATOM 1478 C C . ASP A 1 196 ? 25.730 4.464 -27.869 1.00 97.38 196 ASP A C 1
ATOM 1480 O O . ASP A 1 196 ? 24.818 3.648 -27.935 1.00 97.38 196 ASP A O 1
ATOM 1484 N N . LEU A 1 197 ? 25.740 5.589 -28.578 1.00 96.69 197 LEU A N 1
ATOM 1485 C CA . LEU A 1 197 ? 24.692 5.964 -29.519 1.00 96.69 197 LEU A CA 1
ATOM 1486 C C . LEU A 1 197 ? 25.122 5.586 -30.936 1.00 96.69 197 LEU A C 1
ATOM 1488 O O . LEU A 1 197 ? 26.182 6.010 -31.398 1.00 96.69 197 LEU A O 1
ATOM 1492 N N . VAL A 1 198 ? 24.279 4.852 -31.653 1.00 94.81 198 VAL A N 1
ATOM 1493 C CA . VAL A 1 198 ? 24.386 4.654 -33.099 1.00 94.81 198 VAL A CA 1
ATOM 1494 C C . VAL A 1 198 ? 23.194 5.319 -33.766 1.00 94.81 198 VAL A C 1
ATOM 1496 O O . VAL A 1 198 ? 22.045 4.950 -33.539 1.00 94.81 198 VAL A O 1
ATOM 1499 N N . GLN A 1 199 ? 23.469 6.305 -34.612 1.00 90.50 199 GLN A N 1
ATOM 1500 C CA . GLN A 1 199 ? 22.446 7.044 -35.343 1.00 90.50 199 GLN A CA 1
ATOM 1501 C C . GLN A 1 199 ? 22.979 7.383 -36.733 1.00 90.50 199 GLN A C 1
ATOM 1503 O O . GLN A 1 199 ? 24.113 7.841 -36.879 1.00 90.50 199 GLN A O 1
ATOM 1508 N N . ASN A 1 200 ? 22.178 7.144 -37.774 1.00 85.88 200 ASN A N 1
ATOM 1509 C CA . ASN A 1 200 ? 22.561 7.398 -39.171 1.00 85.88 200 ASN A CA 1
ATOM 1510 C C . ASN A 1 200 ? 23.913 6.761 -39.568 1.00 85.88 200 ASN A C 1
ATOM 1512 O O . ASN A 1 200 ? 24.728 7.380 -40.252 1.00 85.88 200 ASN A O 1
ATOM 1516 N N . GLY A 1 201 ? 24.192 5.547 -39.077 1.00 84.69 201 GLY A N 1
ATOM 1517 C CA . GLY A 1 201 ? 25.449 4.829 -39.331 1.00 84.69 201 GLY A CA 1
ATOM 1518 C C . GLY A 1 201 ? 26.683 5.403 -38.622 1.00 84.69 201 GLY A C 1
ATOM 1519 O O . GLY A 1 201 ? 27.784 4.890 -38.809 1.00 84.69 201 GLY A O 1
ATOM 1520 N N . LYS A 1 202 ? 26.528 6.447 -37.799 1.00 89.25 202 LYS A N 1
ATOM 1521 C CA . LYS A 1 202 ? 27.606 7.024 -36.992 1.00 89.25 202 LYS A CA 1
ATOM 1522 C C . LYS A 1 202 ? 27.488 6.541 -35.555 1.00 89.25 202 LYS A C 1
ATOM 1524 O O . LYS A 1 202 ? 26.423 6.644 -34.952 1.00 89.25 202 LYS A O 1
ATOM 1529 N N . ARG A 1 203 ? 28.602 6.055 -35.006 1.00 94.25 203 ARG A N 1
ATOM 1530 C CA . ARG A 1 203 ? 28.727 5.707 -33.589 1.00 94.25 203 ARG A CA 1
ATOM 1531 C C . ARG A 1 203 ? 29.298 6.891 -32.816 1.00 94.25 203 ARG A C 1
ATOM 1533 O O . ARG A 1 203 ? 30.339 7.432 -33.183 1.00 94.25 203 ARG A O 1
ATOM 1540 N N . GLN A 1 204 ? 28.639 7.252 -31.728 1.00 95.25 204 GLN A N 1
ATOM 1541 C CA . GLN A 1 204 ? 29.105 8.204 -30.734 1.00 95.25 204 GLN A CA 1
ATOM 1542 C C . GLN A 1 204 ? 29.245 7.475 -29.400 1.00 95.25 204 GLN A C 1
ATOM 1544 O O . GLN A 1 204 ? 28.261 6.979 -28.855 1.00 95.25 204 GLN A O 1
ATOM 1549 N N . ALA A 1 205 ? 30.465 7.441 -28.866 1.00 95.75 205 ALA A N 1
ATOM 1550 C CA . ALA A 1 205 ? 30.729 6.784 -27.593 1.00 95.75 205 ALA A CA 1
ATOM 1551 C C . ALA A 1 205 ? 29.929 7.411 -26.434 1.00 95.75 205 ALA A C 1
ATOM 1553 O O . ALA A 1 205 ? 29.677 8.627 -26.399 1.00 95.75 205 ALA A O 1
ATOM 1554 N N . GLY A 1 206 ? 29.532 6.563 -25.490 1.00 93.88 206 GLY A N 1
ATOM 1555 C CA . GLY A 1 206 ? 29.023 6.935 -24.177 1.00 93.88 206 GLY A CA 1
ATOM 1556 C C . GLY A 1 206 ? 30.042 7.715 -23.352 1.00 93.88 206 GLY A C 1
ATOM 1557 O O . GLY A 1 206 ? 31.253 7.607 -23.552 1.00 93.88 206 GLY A O 1
ATOM 1558 N N . ARG A 1 207 ? 29.556 8.524 -22.410 1.00 94.12 207 ARG A N 1
ATOM 1559 C CA . ARG A 1 207 ? 30.383 9.141 -21.363 1.00 94.12 207 ARG A CA 1
ATOM 1560 C C . ARG A 1 207 ? 29.855 8.698 -20.002 1.00 94.12 207 ARG A C 1
ATOM 1562 O O . ARG A 1 207 ? 28.658 8.867 -19.804 1.00 94.12 207 ARG A O 1
ATOM 1569 N N . PRO A 1 208 ? 30.691 8.223 -19.063 1.00 89.38 208 PRO A N 1
ATOM 1570 C CA . PRO A 1 208 ? 30.221 7.748 -17.756 1.00 89.38 208 PRO A CA 1
ATOM 1571 C C . PRO A 1 208 ? 29.270 8.720 -17.034 1.00 89.38 208 PRO A C 1
ATOM 1573 O O . PRO A 1 208 ? 28.232 8.301 -16.537 1.00 89.38 208 PRO A O 1
ATOM 1576 N N . ASP A 1 209 ? 29.554 10.026 -17.093 1.00 91.56 209 ASP A N 1
ATOM 1577 C CA . ASP A 1 209 ? 28.731 11.080 -16.468 1.00 91.56 209 ASP A CA 1
ATOM 1578 C C . ASP A 1 209 ? 27.635 11.649 -17.396 1.00 91.56 209 ASP A C 1
ATOM 1580 O O . ASP A 1 209 ? 27.048 12.708 -17.149 1.00 91.56 209 ASP A O 1
ATOM 1584 N N . GLY A 1 210 ? 27.388 10.995 -18.530 1.00 93.06 210 GLY A N 1
ATOM 1585 C CA . GLY A 1 210 ? 26.427 11.425 -19.533 1.00 93.06 210 GLY A CA 1
ATOM 1586 C C . GLY A 1 210 ? 24.996 11.287 -19.023 1.00 93.06 210 GLY A C 1
ATOM 1587 O O . GLY A 1 210 ? 24.485 10.183 -18.871 1.00 93.06 210 GLY A O 1
ATOM 1588 N N . LYS A 1 211 ? 24.319 12.419 -18.816 1.00 94.12 211 LYS A N 1
ATOM 1589 C CA . LYS A 1 211 ? 22.993 12.445 -18.183 1.00 94.12 211 LYS A CA 1
ATOM 1590 C C . LYS A 1 211 ? 21.868 11.884 -19.045 1.00 94.12 211 LYS A C 1
ATOM 1592 O O . LYS A 1 211 ? 21.030 11.178 -18.518 1.00 94.12 211 LYS A O 1
ATOM 1597 N N . GLN A 1 212 ? 21.841 12.197 -20.340 1.00 96.19 212 GLN A N 1
ATOM 1598 C CA . GLN A 1 212 ? 20.734 11.847 -21.237 1.00 96.19 212 GLN A CA 1
ATOM 1599 C C . GLN A 1 212 ? 21.189 11.786 -22.699 1.00 96.19 212 GLN A C 1
ATOM 1601 O O . GLN A 1 212 ? 22.273 12.273 -23.040 1.00 96.19 212 GLN A O 1
ATOM 1606 N N . ARG A 1 213 ? 20.345 11.230 -23.572 1.00 95.50 213 ARG A N 1
ATOM 1607 C CA . ARG A 1 213 ? 20.501 11.259 -25.034 1.00 95.50 213 ARG A CA 1
ATOM 1608 C C . ARG A 1 213 ? 19.300 11.955 -25.661 1.00 95.50 213 ARG A C 1
ATOM 1610 O O . ARG A 1 213 ? 18.163 11.590 -25.383 1.00 95.50 213 ARG A O 1
ATOM 1617 N N . LEU A 1 214 ? 19.582 12.941 -26.506 1.00 93.69 214 LEU A N 1
ATOM 1618 C CA . LEU A 1 214 ? 18.605 13.569 -27.391 1.00 93.69 214 LEU A CA 1
ATOM 1619 C C . LEU A 1 214 ? 18.743 12.908 -28.759 1.00 93.69 214 LEU A C 1
ATOM 1621 O O . LEU A 1 214 ? 19.855 12.809 -29.282 1.00 93.69 214 LEU A O 1
ATOM 1625 N N . ILE A 1 215 ? 17.637 12.405 -29.289 1.00 91.94 215 ILE A N 1
ATOM 1626 C CA . ILE A 1 215 ? 17.598 11.547 -30.467 1.00 91.94 215 ILE A CA 1
ATOM 1627 C C . ILE A 1 215 ? 16.628 12.149 -31.477 1.00 91.94 215 ILE A C 1
ATOM 1629 O O . ILE A 1 215 ? 15.443 12.306 -31.191 1.00 91.94 215 ILE A O 1
ATOM 1633 N N . ASP A 1 216 ? 17.140 12.418 -32.677 1.00 89.12 216 ASP A N 1
ATOM 1634 C CA . ASP A 1 216 ? 16.343 12.833 -33.831 1.00 89.12 216 ASP A CA 1
ATOM 1635 C C . ASP A 1 216 ? 16.145 11.660 -34.807 1.00 89.12 216 ASP A C 1
ATOM 1637 O O . ASP A 1 216 ? 17.057 11.271 -35.549 1.00 89.12 216 ASP A O 1
ATOM 1641 N N . GLY A 1 217 ? 14.939 11.102 -34.845 1.00 87.06 217 GLY A N 1
ATOM 1642 C CA . GLY A 1 217 ? 14.586 9.955 -35.681 1.00 87.06 217 GLY A CA 1
ATOM 1643 C C . GLY A 1 217 ? 15.033 8.610 -35.096 1.00 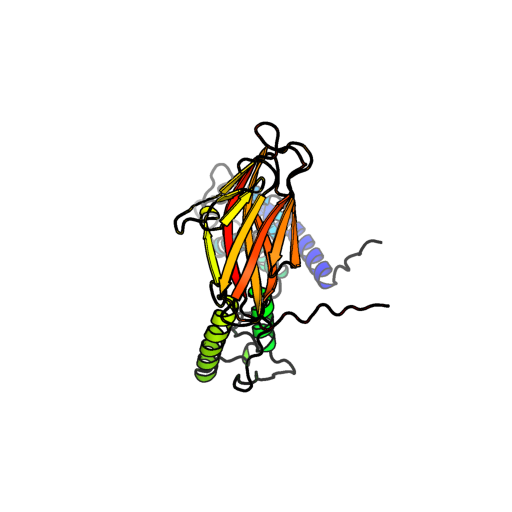87.06 217 GLY A C 1
ATOM 1644 O O . GLY A 1 217 ? 14.901 8.365 -33.900 1.00 87.06 217 GLY A O 1
ATOM 1645 N N . ALA A 1 218 ? 15.507 7.700 -35.954 1.00 90.19 218 ALA A N 1
ATOM 1646 C CA . ALA A 1 218 ? 15.861 6.342 -35.544 1.00 90.19 218 ALA A CA 1
ATOM 1647 C C . ALA A 1 218 ? 17.279 6.257 -34.961 1.00 90.19 218 ALA A C 1
ATOM 1649 O O . ALA A 1 218 ? 18.232 6.737 -35.580 1.00 90.19 218 ALA A O 1
ATOM 1650 N N . ALA A 1 219 ? 17.423 5.597 -33.813 1.00 94.31 219 ALA A N 1
ATOM 1651 C CA . ALA A 1 219 ? 18.714 5.392 -33.165 1.00 94.31 219 ALA A CA 1
ATOM 1652 C C . ALA A 1 219 ? 18.743 4.145 -32.279 1.00 94.31 219 ALA A C 1
ATOM 1654 O O . ALA A 1 219 ? 17.706 3.644 -31.842 1.00 94.31 219 ALA A O 1
ATOM 1655 N N . GLU A 1 220 ? 19.954 3.691 -31.971 1.00 96.50 220 GLU A N 1
ATOM 1656 C CA . GLU A 1 220 ? 20.220 2.607 -31.030 1.00 96.50 220 GLU A CA 1
ATOM 1657 C C . GLU A 1 220 ? 21.151 3.099 -29.918 1.00 96.50 220 GLU A C 1
ATOM 1659 O O . GLU A 1 220 ? 22.154 3.762 -30.183 1.00 96.50 220 GLU A O 1
ATOM 1664 N N . LEU A 1 221 ? 20.815 2.773 -28.674 1.00 97.69 221 LEU A N 1
ATOM 1665 C CA . LEU A 1 221 ? 21.647 2.971 -27.495 1.00 97.69 221 LEU A CA 1
ATOM 1666 C C . LEU A 1 221 ? 22.101 1.604 -26.996 1.00 97.69 221 LEU A C 1
ATOM 1668 O O . LEU A 1 221 ? 21.254 0.775 -26.670 1.00 97.69 221 LEU A O 1
ATOM 1672 N N . ALA A 1 222 ? 23.405 1.363 -26.922 1.00 97.06 222 ALA A N 1
ATOM 1673 C CA . ALA A 1 222 ? 23.955 0.063 -26.549 1.00 97.06 222 ALA A CA 1
ATOM 1674 C C . ALA A 1 222 ? 24.930 0.158 -25.373 1.00 97.06 222 ALA A C 1
ATOM 1676 O O . ALA A 1 222 ? 25.670 1.135 -25.231 1.00 97.06 222 ALA A O 1
ATOM 1677 N N . THR A 1 223 ? 24.940 -0.879 -24.538 1.00 97.25 223 THR A N 1
ATOM 1678 C CA . THR A 1 223 ? 25.957 -1.093 -23.506 1.00 97.25 223 THR A CA 1
ATOM 1679 C C . THR A 1 223 ? 26.037 -2.569 -23.125 1.00 97.25 223 THR A C 1
ATOM 1681 O O . THR A 1 223 ? 25.045 -3.296 -23.204 1.00 97.25 223 THR A O 1
ATOM 1684 N N . THR A 1 224 ? 27.206 -2.993 -22.654 1.00 96.75 224 THR A N 1
ATOM 1685 C CA . THR A 1 224 ? 27.377 -4.303 -22.024 1.00 96.75 224 THR A CA 1
ATOM 1686 C C . THR A 1 224 ? 27.068 -4.182 -20.536 1.00 96.75 224 THR A C 1
ATOM 1688 O O . THR A 1 224 ? 27.605 -3.310 -19.855 1.00 96.75 224 THR A O 1
ATOM 1691 N N . ILE A 1 225 ? 26.218 -5.068 -20.025 1.00 95.38 225 ILE A N 1
ATOM 1692 C CA . ILE A 1 225 ? 25.932 -5.202 -18.595 1.00 95.38 225 ILE A CA 1
ATOM 1693 C C . ILE A 1 225 ? 26.527 -6.508 -18.065 1.00 95.38 225 ILE A C 1
ATOM 1695 O O . ILE A 1 225 ? 26.544 -7.517 -18.771 1.00 95.38 225 ILE A O 1
ATOM 1699 N N . THR A 1 226 ? 26.976 -6.506 -16.812 1.00 94.12 226 THR A N 1
ATOM 1700 C CA . THR A 1 226 ? 27.496 -7.705 -16.142 1.00 94.12 226 THR A CA 1
ATOM 1701 C C . THR A 1 226 ? 26.459 -8.216 -15.157 1.00 94.12 226 THR A C 1
ATOM 1703 O O . THR A 1 226 ? 26.254 -7.634 -14.095 1.00 94.12 226 THR A O 1
ATOM 1706 N N . VAL A 1 227 ? 25.798 -9.318 -15.506 1.00 91.56 227 VAL A N 1
ATOM 1707 C CA . VAL A 1 227 ? 24.804 -9.966 -14.648 1.00 91.56 227 VAL A CA 1
ATOM 1708 C C . VAL A 1 227 ? 25.528 -10.924 -13.707 1.00 91.56 227 VAL A C 1
ATOM 1710 O O . VAL A 1 227 ? 26.046 -11.954 -14.138 1.00 91.56 227 VAL A O 1
ATOM 1713 N N . ALA A 1 228 ? 25.578 -10.591 -12.418 1.00 85.38 228 ALA A N 1
ATOM 1714 C CA . ALA A 1 228 ? 26.295 -11.392 -11.423 1.00 85.38 228 ALA A CA 1
ATOM 1715 C C . ALA A 1 228 ? 25.686 -12.795 -11.238 1.00 85.38 228 ALA A C 1
ATOM 1717 O O . ALA A 1 228 ? 26.403 -13.773 -11.034 1.00 85.38 228 ALA A O 1
ATOM 1718 N N . SER A 1 229 ? 24.362 -12.903 -11.334 1.00 82.31 229 SER A N 1
ATOM 1719 C CA . SER A 1 229 ? 23.613 -14.117 -11.019 1.00 82.31 229 SER A CA 1
ATOM 1720 C C . SER A 1 229 ? 22.350 -14.212 -11.874 1.00 82.31 229 SER A C 1
ATOM 1722 O O . SER A 1 229 ? 21.682 -13.218 -12.152 1.00 82.31 229 SER A O 1
ATOM 1724 N N . ALA A 1 230 ? 22.023 -15.427 -12.317 1.00 87.44 230 ALA A N 1
ATOM 1725 C CA . ALA A 1 230 ? 20.844 -15.651 -13.146 1.00 87.44 230 ALA A CA 1
ATOM 1726 C C . ALA A 1 230 ? 19.543 -15.370 -12.367 1.00 87.44 230 ALA A C 1
ATOM 1728 O O . ALA A 1 230 ? 19.474 -15.598 -11.155 1.00 87.44 230 ALA A O 1
ATOM 1729 N N . GLY A 1 231 ? 18.505 -14.900 -13.058 1.00 86.38 231 GLY A N 1
ATOM 1730 C CA . GLY A 1 231 ? 17.185 -14.645 -12.475 1.00 86.38 231 GLY A CA 1
ATOM 1731 C C . GLY A 1 231 ? 16.372 -13.623 -13.261 1.00 86.38 231 GLY A C 1
ATOM 1732 O O . GLY A 1 231 ? 16.790 -13.171 -14.330 1.00 86.38 231 GLY A O 1
ATOM 1733 N N . ASP A 1 232 ? 15.223 -13.239 -12.719 1.00 87.88 232 ASP A N 1
ATOM 1734 C CA . ASP A 1 232 ? 14.385 -12.205 -13.320 1.00 87.88 232 ASP A CA 1
ATOM 1735 C C . ASP A 1 232 ? 14.945 -10.814 -13.031 1.00 87.88 232 ASP A C 1
ATOM 1737 O O . ASP A 1 232 ? 15.390 -10.509 -11.925 1.00 87.88 232 ASP A O 1
ATOM 1741 N N . HIS A 1 233 ? 14.948 -9.970 -14.056 1.00 90.88 233 HIS A N 1
ATOM 1742 C CA . HIS A 1 233 ? 15.436 -8.603 -13.987 1.00 90.88 233 HIS A CA 1
ATOM 1743 C C . HIS A 1 233 ? 14.394 -7.654 -14.562 1.00 90.88 233 HIS A C 1
ATOM 1745 O O . HIS A 1 233 ? 13.787 -7.938 -15.594 1.00 90.88 233 HIS A O 1
ATOM 1751 N N . VAL A 1 234 ? 14.219 -6.502 -13.925 1.00 93.62 234 VAL A N 1
ATOM 1752 C CA . VAL A 1 234 ? 13.466 -5.381 -14.481 1.00 93.62 234 VAL A CA 1
ATOM 1753 C C . VAL A 1 234 ? 14.428 -4.492 -15.247 1.00 93.62 234 VAL A C 1
ATOM 1755 O O . VAL A 1 234 ? 15.415 -4.008 -14.694 1.00 93.62 234 VAL A O 1
ATOM 1758 N N . ILE A 1 235 ? 14.112 -4.256 -16.516 1.00 96.00 235 ILE A N 1
ATOM 1759 C CA . ILE A 1 235 ? 14.722 -3.201 -17.318 1.00 96.00 235 ILE A CA 1
ATOM 1760 C C . ILE A 1 235 ? 13.745 -2.032 -17.326 1.00 96.00 235 ILE A C 1
ATOM 1762 O O . ILE A 1 235 ? 12.592 -2.199 -17.723 1.00 96.00 235 ILE A O 1
ATOM 1766 N N . ALA A 1 236 ? 14.204 -0.863 -16.890 1.00 96.19 236 ALA A N 1
ATOM 1767 C CA . ALA A 1 236 ? 13.428 0.368 -16.864 1.00 96.19 236 ALA A CA 1
ATOM 1768 C C . ALA A 1 236 ? 14.120 1.439 -17.712 1.00 96.19 236 ALA A C 1
ATOM 1770 O O . ALA A 1 236 ? 15.301 1.735 -17.515 1.00 96.19 236 ALA A O 1
ATOM 1771 N N . VAL A 1 237 ? 13.382 2.027 -18.652 1.00 97.69 237 VAL A N 1
ATOM 1772 C CA . VAL A 1 237 ? 13.864 3.107 -19.516 1.00 97.69 237 VAL A CA 1
ATOM 1773 C C . VAL A 1 237 ? 12.971 4.325 -19.344 1.00 97.69 237 VAL A C 1
ATOM 1775 O O . VAL A 1 237 ? 11.774 4.262 -19.621 1.00 97.69 237 VAL A O 1
ATOM 1778 N N . ARG A 1 238 ? 13.557 5.442 -18.907 1.00 97.56 238 ARG A N 1
ATOM 1779 C CA . ARG A 1 238 ? 12.857 6.724 -18.804 1.00 97.56 238 ARG A CA 1
ATOM 1780 C C . ARG A 1 238 ? 13.008 7.497 -20.105 1.00 97.56 238 ARG A C 1
ATOM 1782 O O . ARG A 1 238 ? 14.125 7.877 -20.464 1.00 97.56 238 ARG A O 1
ATOM 1789 N N . ALA A 1 239 ? 11.901 7.728 -20.803 1.00 96.50 239 ALA A N 1
ATOM 1790 C CA . ALA A 1 239 ? 11.907 8.396 -22.098 1.00 96.50 239 ALA A CA 1
ATOM 1791 C C . ALA A 1 239 ? 10.673 9.281 -22.311 1.00 96.50 239 ALA A C 1
ATOM 1793 O O . ALA A 1 239 ? 9.613 9.050 -21.735 1.00 96.50 239 ALA A O 1
ATOM 1794 N N . GLY A 1 240 ? 10.815 10.286 -23.168 1.00 94.88 240 GLY A N 1
ATOM 1795 C CA . GLY A 1 240 ? 9.740 11.174 -23.607 1.00 94.88 240 GLY A CA 1
ATOM 1796 C C . GLY A 1 240 ? 9.968 11.616 -25.048 1.00 94.88 240 GLY A C 1
ATOM 1797 O O . GLY A 1 240 ? 11.077 11.493 -25.572 1.00 94.88 240 GLY A O 1
ATOM 1798 N N . ALA A 1 241 ? 8.923 12.103 -25.710 1.00 93.56 241 ALA A N 1
ATOM 1799 C CA . ALA A 1 241 ? 9.007 12.554 -27.093 1.00 93.56 241 ALA A CA 1
ATOM 1800 C C . ALA A 1 241 ? 8.335 13.920 -27.260 1.00 93.56 241 ALA A C 1
ATOM 1802 O O . ALA A 1 241 ? 7.108 14.030 -27.305 1.00 93.56 241 ALA A O 1
ATOM 1803 N N . GLU A 1 242 ? 9.158 14.959 -27.405 1.00 90.62 242 GLU A N 1
ATOM 1804 C CA . GLU A 1 242 ? 8.696 16.336 -27.606 1.00 90.62 242 GLU A CA 1
ATOM 1805 C C . GLU A 1 242 ? 8.012 16.506 -28.966 1.00 90.62 242 GLU A C 1
ATOM 1807 O O . GLU A 1 242 ? 7.096 17.315 -29.121 1.00 90.62 242 GLU A O 1
ATOM 1812 N N . ARG A 1 243 ? 8.436 15.720 -29.963 1.00 88.50 243 ARG A N 1
ATOM 1813 C CA . ARG A 1 243 ? 7.942 15.805 -31.338 1.00 88.50 243 ARG A CA 1
ATOM 1814 C C . ARG A 1 243 ? 7.805 14.421 -31.958 1.00 88.50 243 ARG A C 1
ATOM 1816 O O . ARG A 1 243 ? 8.683 13.578 -31.798 1.00 88.50 243 ARG A O 1
ATOM 1823 N N . SER A 1 244 ? 6.726 14.224 -32.711 1.00 84.38 244 SER A N 1
ATOM 1824 C CA . SER A 1 244 ? 6.467 13.025 -33.514 1.00 84.38 244 SER A CA 1
ATOM 1825 C C . SER A 1 244 ? 6.041 13.445 -34.919 1.00 84.38 244 SER A C 1
ATOM 1827 O O . SER A 1 244 ? 5.145 14.277 -35.064 1.00 84.38 244 SER A O 1
ATOM 1829 N N . ALA A 1 245 ? 6.667 12.883 -35.949 1.00 75.44 245 ALA A N 1
ATOM 1830 C CA . ALA A 1 245 ? 6.364 13.142 -37.358 1.00 75.44 245 ALA A CA 1
ATOM 1831 C C . ALA A 1 245 ? 5.255 12.226 -37.917 1.00 75.44 245 ALA A C 1
ATOM 1833 O O . ALA A 1 245 ? 4.988 12.212 -39.118 1.00 75.44 245 ALA A O 1
ATOM 1834 N N . GLY A 1 246 ? 4.594 11.465 -37.040 1.00 78.31 246 GLY A N 1
ATOM 1835 C CA . GLY A 1 246 ? 3.483 10.579 -37.364 1.00 78.31 246 GLY A CA 1
ATOM 1836 C C . GLY A 1 246 ? 2.967 9.867 -36.116 1.00 78.31 246 GLY A C 1
ATOM 1837 O O . GLY A 1 246 ? 2.720 10.496 -35.084 1.00 78.31 246 GLY A O 1
ATOM 1838 N N . ALA A 1 247 ? 2.821 8.543 -36.197 1.00 82.06 247 ALA A N 1
ATOM 1839 C CA . ALA A 1 247 ? 2.535 7.729 -35.020 1.00 82.06 247 ALA A CA 1
ATOM 1840 C C . ALA A 1 247 ? 3.651 7.881 -33.975 1.00 82.06 247 ALA A C 1
ATOM 1842 O O . ALA A 1 247 ? 4.824 7.902 -34.338 1.00 82.06 247 ALA A O 1
ATOM 1843 N N . ALA A 1 248 ? 3.262 7.922 -32.699 1.00 87.75 248 ALA A N 1
ATOM 1844 C CA . ALA A 1 248 ? 4.158 7.990 -31.546 1.00 87.75 248 ALA A CA 1
ATOM 1845 C C . ALA A 1 248 ? 5.408 7.094 -31.710 1.00 87.75 248 ALA A C 1
ATOM 1847 O O . ALA A 1 248 ? 5.247 5.941 -32.121 1.00 87.75 248 ALA A O 1
ATOM 1848 N N . PRO A 1 249 ? 6.632 7.553 -31.394 1.00 91.19 249 PRO A N 1
ATOM 1849 C CA . PRO A 1 249 ? 7.847 6.756 -31.576 1.00 91.19 249 PRO A CA 1
ATOM 1850 C C . PRO A 1 249 ? 7.768 5.409 -30.850 1.00 91.19 249 PRO A C 1
ATOM 1852 O O . PRO A 1 249 ? 7.166 5.306 -29.779 1.00 91.19 249 PRO A O 1
ATOM 1855 N N . LEU A 1 250 ? 8.350 4.357 -31.427 1.00 93.06 250 LEU A N 1
ATOM 1856 C CA . LEU A 1 250 ? 8.352 3.028 -30.812 1.00 93.06 250 LEU A CA 1
ATOM 1857 C C . LEU A 1 250 ? 9.707 2.762 -30.147 1.00 93.06 250 LEU A C 1
ATOM 1859 O O . LEU A 1 250 ? 10.730 2.712 -30.826 1.00 93.06 250 LEU A O 1
ATOM 1863 N N . LEU A 1 251 ? 9.697 2.547 -28.834 1.00 96.44 251 LEU A N 1
ATOM 1864 C CA . LEU A 1 251 ? 10.840 2.070 -28.068 1.00 96.44 251 LEU A CA 1
ATOM 1865 C C . LEU A 1 251 ? 10.845 0.544 -28.060 1.00 96.44 251 LEU A C 1
ATOM 1867 O O . LEU A 1 251 ? 9.832 -0.081 -27.753 1.00 96.44 251 LEU A O 1
ATOM 1871 N N . ARG A 1 252 ? 11.991 -0.058 -28.364 1.00 97.62 252 ARG A N 1
ATOM 1872 C CA . ARG A 1 252 ? 12.229 -1.500 -28.242 1.00 97.62 252 ARG A CA 1
ATOM 1873 C C . ARG A 1 252 ? 13.421 -1.758 -27.342 1.00 97.62 252 ARG A C 1
ATOM 1875 O O . ARG A 1 252 ? 14.416 -1.042 -27.411 1.00 97.62 252 ARG A O 1
ATOM 1882 N N . ILE A 1 253 ? 13.338 -2.812 -26.544 1.00 98.12 253 ILE A N 1
ATOM 1883 C CA . ILE A 1 253 ? 14.430 -3.284 -25.696 1.00 98.12 253 ILE A CA 1
ATOM 1884 C C . ILE A 1 253 ? 14.888 -4.628 -26.250 1.00 98.12 253 ILE A C 1
ATOM 1886 O O . ILE A 1 253 ? 14.073 -5.530 -26.471 1.00 98.12 253 ILE A O 1
ATOM 1890 N N . ARG A 1 254 ? 16.194 -4.759 -26.484 1.00 98.12 254 ARG A N 1
ATOM 1891 C CA . ARG A 1 254 ? 16.842 -6.011 -26.866 1.00 98.12 254 ARG A CA 1
ATOM 1892 C C . ARG A 1 254 ? 17.879 -6.419 -25.837 1.00 98.12 254 ARG A C 1
ATOM 1894 O O . ARG A 1 254 ? 18.623 -5.579 -25.336 1.00 98.12 254 ARG A O 1
ATOM 1901 N N . VAL A 1 255 ? 17.950 -7.721 -25.598 1.00 97.75 255 VAL A N 1
ATOM 1902 C CA . VAL A 1 255 ? 19.021 -8.357 -24.835 1.00 97.75 255 VAL A CA 1
ATOM 1903 C C . VAL A 1 255 ? 19.643 -9.438 -25.708 1.00 97.75 255 VAL A C 1
ATOM 1905 O O . VAL A 1 255 ? 18.922 -10.257 -26.276 1.00 97.75 255 VAL A O 1
ATOM 1908 N N . ASP A 1 256 ? 20.966 -9.409 -25.862 1.00 96.31 256 ASP A N 1
ATOM 1909 C CA . ASP A 1 256 ? 21.734 -10.342 -26.700 1.00 96.31 256 ASP A CA 1
ATOM 1910 C C . ASP A 1 256 ? 21.166 -10.454 -28.134 1.00 96.31 256 ASP A C 1
ATOM 1912 O O . ASP A 1 256 ? 21.074 -11.527 -28.727 1.00 96.31 256 ASP A O 1
ATOM 1916 N N . GLY A 1 257 ? 20.715 -9.320 -28.685 1.00 93.25 257 GLY A N 1
ATOM 1917 C CA . GLY A 1 257 ? 20.123 -9.221 -30.024 1.00 93.25 257 GLY A CA 1
ATOM 1918 C C . GLY A 1 257 ? 18.656 -9.662 -30.136 1.00 93.25 257 GLY A C 1
ATOM 1919 O O . GLY A 1 257 ? 18.031 -9.399 -31.164 1.00 93.25 257 GLY A O 1
ATOM 1920 N N . LYS A 1 258 ? 18.066 -10.263 -29.095 1.00 95.88 258 LYS A N 1
ATOM 1921 C CA . LYS A 1 258 ? 16.651 -10.660 -29.067 1.00 95.88 258 LYS A CA 1
ATOM 1922 C C . LYS A 1 258 ? 15.781 -9.537 -28.507 1.00 95.88 258 LYS A C 1
ATOM 1924 O O . LYS A 1 258 ? 16.070 -9.005 -27.443 1.00 95.88 258 LYS A O 1
ATOM 1929 N N . GLU A 1 259 ? 14.694 -9.198 -29.199 1.00 97.31 259 GLU A N 1
ATOM 1930 C CA . GLU A 1 259 ? 13.684 -8.257 -28.693 1.00 97.31 259 GLU A CA 1
ATOM 1931 C C . GLU A 1 259 ? 12.905 -8.871 -27.528 1.00 97.31 259 GLU A C 1
ATOM 1933 O O . GLU A 1 259 ? 12.357 -9.967 -27.647 1.00 97.31 259 GLU A O 1
ATOM 1938 N N . VAL A 1 260 ? 12.902 -8.165 -26.396 1.00 96.75 260 VAL A N 1
ATOM 1939 C CA . VAL A 1 260 ? 12.247 -8.588 -25.148 1.00 96.75 260 VAL A CA 1
ATOM 1940 C C . VAL A 1 260 ? 11.061 -7.699 -24.791 1.00 96.75 260 VAL A C 1
ATOM 1942 O O . VAL A 1 260 ? 10.178 -8.129 -24.055 1.00 96.75 260 VAL A O 1
ATOM 1945 N N . HIS A 1 261 ? 11.009 -6.475 -25.325 1.00 97.12 261 HIS A N 1
ATOM 1946 C CA . HIS A 1 261 ? 9.905 -5.553 -25.091 1.00 97.12 261 HIS A CA 1
ATOM 1947 C C . HIS A 1 261 ? 9.785 -4.505 -26.201 1.00 97.12 261 HIS A C 1
ATOM 1949 O O . HIS A 1 261 ? 10.789 -4.106 -26.796 1.00 97.12 261 HIS A O 1
ATOM 1955 N N . ALA A 1 262 ? 8.562 -4.026 -26.434 1.00 96.00 262 ALA A N 1
ATOM 1956 C CA . ALA A 1 262 ? 8.269 -2.915 -27.327 1.00 96.00 262 ALA A CA 1
ATOM 1957 C C . ALA A 1 262 ? 7.091 -2.092 -26.784 1.00 96.00 262 ALA A C 1
ATOM 1959 O O . ALA A 1 262 ? 6.045 -2.653 -26.463 1.00 96.00 262 ALA A O 1
ATOM 1960 N N . ALA A 1 263 ? 7.24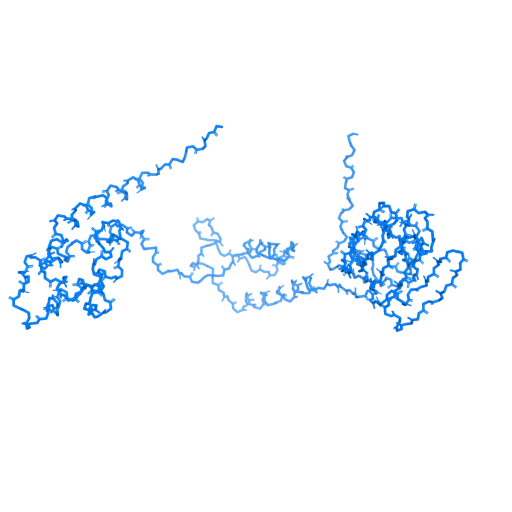0 -0.770 -26.730 1.00 94.88 263 ALA A N 1
ATOM 1961 C CA . ALA A 1 263 ? 6.203 0.151 -26.274 1.00 94.88 263 ALA A CA 1
ATOM 1962 C C . ALA A 1 263 ? 6.274 1.479 -27.033 1.00 94.88 263 ALA A C 1
ATOM 1964 O O . ALA A 1 263 ? 7.337 1.906 -27.484 1.00 94.88 263 ALA A O 1
ATOM 1965 N N . ARG A 1 264 ? 5.130 2.144 -27.198 1.00 93.50 264 ARG A N 1
ATOM 1966 C CA . ARG A 1 264 ? 5.077 3.489 -27.787 1.00 93.50 264 ARG A CA 1
ATOM 1967 C C . ARG A 1 264 ? 5.443 4.519 -26.720 1.00 93.50 264 ARG A C 1
ATOM 1969 O O . ARG A 1 264 ? 4.939 4.444 -25.606 1.00 93.50 264 ARG A O 1
ATOM 1976 N N . ILE A 1 265 ? 6.279 5.486 -27.079 1.00 92.31 265 ILE A N 1
ATOM 1977 C CA . ILE A 1 265 ? 6.575 6.649 -26.240 1.00 92.31 265 ILE A CA 1
ATOM 1978 C C . ILE A 1 265 ? 5.466 7.672 -26.466 1.00 92.31 265 ILE A C 1
ATOM 1980 O O . ILE A 1 265 ? 5.203 8.041 -27.610 1.00 92.31 265 ILE A O 1
ATOM 1984 N N . ALA A 1 266 ? 4.816 8.132 -25.397 1.00 89.12 266 ALA A N 1
ATOM 1985 C CA . ALA A 1 266 ? 3.803 9.176 -25.500 1.00 89.12 266 ALA A CA 1
ATOM 1986 C C . ALA A 1 266 ? 4.376 10.414 -26.215 1.00 89.12 266 ALA A C 1
ATOM 1988 O O . ALA A 1 266 ? 5.476 10.865 -25.900 1.00 89.12 266 ALA A O 1
ATOM 1989 N N . ALA A 1 267 ? 3.639 10.939 -27.195 1.00 87.50 267 ALA A N 1
ATOM 1990 C CA . ALA A 1 267 ? 4.046 12.086 -27.997 1.00 87.50 267 ALA A CA 1
ATOM 1991 C C . ALA A 1 267 ? 2.810 12.830 -28.540 1.00 87.50 267 ALA A C 1
ATOM 1993 O O . ALA A 1 267 ? 1.837 12.166 -28.912 1.00 87.50 267 ALA A O 1
ATOM 1994 N N . PRO A 1 268 ? 2.850 14.169 -28.670 1.00 89.00 268 PRO A N 1
ATOM 1995 C CA . PRO A 1 268 ? 3.913 15.063 -28.204 1.00 89.00 268 PRO A CA 1
ATOM 1996 C C . PRO A 1 268 ? 3.781 15.367 -26.700 1.00 89.00 268 PRO A C 1
ATOM 1998 O O . PRO A 1 268 ? 2.687 15.645 -26.214 1.00 89.00 268 PRO A O 1
ATOM 2001 N N . THR A 1 269 ? 4.886 15.333 -25.956 1.00 87.25 269 THR A N 1
ATOM 2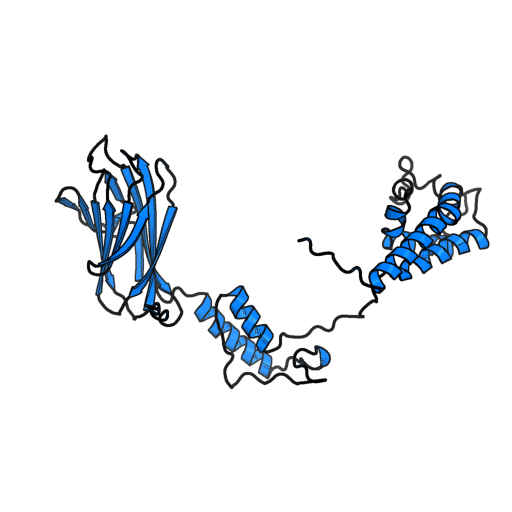002 C CA . THR A 1 269 ? 4.935 15.737 -24.540 1.00 87.25 269 THR A CA 1
ATOM 2003 C C . THR A 1 269 ? 6.347 16.154 -24.134 1.00 87.25 269 THR A C 1
ATOM 2005 O O . THR A 1 269 ? 7.329 15.637 -24.660 1.00 87.25 269 THR A O 1
ATOM 2008 N N . THR A 1 270 ? 6.456 17.075 -23.178 1.00 86.56 270 THR A N 1
ATOM 2009 C CA . THR A 1 270 ? 7.729 17.432 -22.529 1.00 86.56 270 THR A CA 1
ATOM 2010 C C . THR A 1 270 ? 8.022 16.578 -21.293 1.00 86.56 270 THR A C 1
ATOM 2012 O O . THR A 1 270 ? 9.118 16.649 -20.747 1.00 86.56 270 THR A O 1
ATOM 2015 N N . ALA A 1 271 ? 7.055 15.780 -20.831 1.00 91.88 271 ALA A N 1
ATOM 2016 C CA . ALA A 1 271 ? 7.237 14.866 -19.709 1.00 91.88 271 ALA A CA 1
ATOM 2017 C C . ALA A 1 271 ? 7.860 13.540 -20.168 1.00 91.88 271 ALA A C 1
ATOM 2019 O O . ALA A 1 271 ? 7.561 13.048 -21.257 1.00 91.88 271 ALA A O 1
ATOM 2020 N N . THR A 1 272 ? 8.682 12.933 -19.313 1.00 93.81 272 THR A N 1
ATOM 2021 C CA . THR A 1 272 ? 9.172 11.564 -19.505 1.00 93.81 272 THR A CA 1
ATOM 2022 C C . THR A 1 272 ? 8.347 10.575 -18.693 1.00 93.81 272 THR A C 1
ATOM 2024 O O . THR A 1 272 ? 7.879 10.884 -17.596 1.00 93.81 272 THR A O 1
ATOM 2027 N N . ASP A 1 273 ? 8.190 9.369 -19.228 1.00 93.12 273 ASP A N 1
ATOM 2028 C CA . ASP A 1 273 ? 7.558 8.244 -18.544 1.00 93.12 273 ASP A CA 1
ATOM 2029 C C . ASP A 1 273 ? 8.531 7.062 -18.464 1.00 93.12 273 ASP A C 1
ATOM 2031 O O . ASP A 1 273 ? 9.541 7.021 -19.176 1.00 93.12 273 ASP A O 1
ATOM 2035 N N . VAL A 1 274 ? 8.262 6.116 -17.565 1.00 94.88 274 VAL A N 1
ATOM 2036 C CA . VAL A 1 274 ? 9.100 4.933 -17.361 1.00 94.88 274 VAL A CA 1
ATOM 2037 C C . VAL A 1 274 ? 8.471 3.732 -18.047 1.00 94.88 274 VAL A C 1
ATOM 2039 O O . VAL A 1 274 ? 7.439 3.218 -17.629 1.00 94.88 274 VAL A O 1
ATOM 2042 N N . ILE A 1 275 ? 9.152 3.235 -19.073 1.00 94.38 275 ILE A N 1
ATOM 2043 C CA . ILE A 1 275 ? 8.797 1.995 -19.757 1.00 94.38 275 ILE A CA 1
ATOM 2044 C C . ILE A 1 275 ? 9.563 0.859 -19.083 1.00 94.38 275 ILE A C 1
ATOM 2046 O O . ILE A 1 275 ? 10.796 0.882 -19.044 1.00 94.38 275 ILE A O 1
ATOM 2050 N N . THR A 1 276 ? 8.843 -0.128 -18.551 1.00 94.31 276 THR A N 1
ATOM 2051 C CA . THR A 1 276 ? 9.431 -1.258 -17.825 1.00 94.31 276 THR A CA 1
ATOM 2052 C C . THR A 1 276 ? 9.114 -2.595 -18.483 1.00 94.31 276 THR A C 1
ATOM 2054 O O . THR A 1 276 ? 8.041 -2.803 -19.049 1.00 94.31 276 THR A O 1
ATOM 2057 N N . CYS A 1 277 ? 10.049 -3.538 -18.381 1.00 92.94 277 CYS A N 1
ATOM 2058 C CA . CYS A 1 277 ? 9.794 -4.940 -18.687 1.00 92.94 277 CYS A CA 1
ATOM 2059 C C . CYS A 1 277 ? 10.568 -5.864 -17.748 1.00 92.94 277 CYS A C 1
ATOM 2061 O O . CYS A 1 277 ? 11.719 -5.582 -17.408 1.00 92.94 277 CYS A O 1
ATOM 2063 N N . THR A 1 278 ? 9.960 -6.993 -17.393 1.00 93.44 278 THR A N 1
ATOM 2064 C CA . THR A 1 278 ? 10.628 -8.069 -16.653 1.00 93.44 278 THR A CA 1
ATOM 2065 C C . THR A 1 278 ? 11.142 -9.118 -17.632 1.00 93.44 278 THR A C 1
ATOM 2067 O O . THR A 1 278 ? 10.390 -9.596 -18.481 1.00 93.44 278 THR A O 1
ATOM 2070 N N . VAL A 1 279 ? 12.419 -9.479 -17.524 1.00 93.81 279 VAL A N 1
ATOM 2071 C CA . VAL A 1 279 ? 13.080 -10.456 -18.392 1.00 93.81 279 VAL A CA 1
ATOM 2072 C C . VAL A 1 279 ? 13.994 -11.382 -17.579 1.00 93.81 279 VAL A C 1
ATOM 2074 O O . VAL A 1 279 ? 14.756 -10.897 -16.740 1.00 93.81 279 VAL A O 1
ATOM 2077 N N . PRO A 1 280 ? 13.976 -12.705 -17.825 1.00 93.06 280 PRO A N 1
ATOM 2078 C CA . PRO A 1 280 ? 14.965 -13.606 -17.250 1.00 93.06 280 PRO A CA 1
ATOM 2079 C C . PRO A 1 280 ? 16.324 -13.387 -17.923 1.00 93.06 280 PRO A C 1
ATOM 2081 O O . PRO A 1 280 ? 16.461 -13.544 -19.139 1.00 93.06 280 PRO A O 1
ATOM 2084 N N . LEU A 1 281 ? 17.344 -13.056 -17.133 1.00 93.12 281 LEU A N 1
ATOM 2085 C CA . LEU A 1 281 ? 18.731 -12.943 -17.584 1.00 93.12 281 LEU A CA 1
ATOM 2086 C C . LEU A 1 281 ? 19.563 -14.047 -16.944 1.00 93.12 281 LEU A C 1
ATOM 2088 O O . LEU A 1 281 ? 19.458 -14.308 -15.746 1.00 93.12 281 LEU A O 1
ATOM 2092 N N . ALA A 1 282 ? 20.421 -14.687 -17.733 1.00 91.62 282 ALA A N 1
ATOM 2093 C CA . ALA A 1 282 ? 21.433 -15.584 -17.192 1.00 91.62 282 ALA A CA 1
ATOM 2094 C C . ALA A 1 282 ? 22.696 -14.797 -16.803 1.00 91.62 282 ALA A C 1
ATOM 2096 O O . ALA A 1 282 ? 22.967 -13.727 -17.351 1.00 91.62 282 ALA A O 1
ATOM 2097 N N . ALA A 1 283 ? 23.475 -15.345 -15.869 1.00 89.12 283 ALA A N 1
ATOM 2098 C CA . ALA A 1 283 ? 24.721 -14.734 -15.415 1.00 89.12 283 ALA A CA 1
ATOM 2099 C C . ALA A 1 283 ? 25.719 -14.523 -16.574 1.00 89.12 283 ALA A C 1
ATOM 2101 O O . ALA A 1 283 ? 25.645 -15.206 -17.604 1.00 89.12 283 ALA A O 1
ATOM 2102 N N . GLY A 1 284 ? 26.647 -13.586 -16.385 1.00 92.06 284 GLY A N 1
ATOM 2103 C CA . GLY A 1 284 ? 27.689 -13.214 -17.343 1.00 92.06 284 GLY A CA 1
ATOM 2104 C C . GLY A 1 284 ? 27.454 -11.864 -18.022 1.00 92.06 284 GLY A C 1
ATOM 2105 O O . GLY A 1 284 ? 26.552 -11.107 -17.659 1.00 92.06 284 GLY A O 1
ATOM 2106 N N . GLU A 1 285 ? 28.296 -11.558 -19.006 1.00 96.69 285 GLU A N 1
ATOM 2107 C CA . GLU A 1 285 ? 28.142 -10.363 -19.838 1.00 96.69 285 GLU A CA 1
ATOM 2108 C C . GLU A 1 285 ? 26.932 -10.499 -20.766 1.00 96.69 285 GLU A C 1
ATOM 2110 O O . GLU A 1 285 ? 26.732 -11.535 -21.404 1.00 96.69 285 GLU A O 1
ATOM 2115 N N . ARG A 1 286 ? 26.126 -9.439 -20.840 1.00 97.19 286 ARG A N 1
ATOM 2116 C CA . ARG A 1 286 ? 24.940 -9.342 -21.695 1.00 97.19 286 ARG A CA 1
ATOM 2117 C C . ARG A 1 286 ? 24.971 -8.045 -22.476 1.00 97.19 286 ARG A C 1
ATOM 2119 O O . ARG A 1 286 ? 25.340 -7.006 -21.932 1.00 97.19 286 ARG A O 1
ATOM 2126 N N . GLN A 1 287 ? 24.541 -8.088 -23.730 1.00 97.44 287 GLN A N 1
ATOM 2127 C CA . GLN A 1 287 ? 24.371 -6.881 -24.534 1.00 97.44 287 GLN A CA 1
ATOM 2128 C C . GLN A 1 287 ? 22.964 -6.326 -24.364 1.00 97.44 287 GLN A C 1
ATOM 2130 O O . GLN A 1 287 ? 21.996 -6.975 -24.756 1.00 97.44 287 GLN A O 1
ATOM 2135 N N . LEU A 1 288 ? 22.855 -5.119 -23.814 1.00 98.06 288 LEU A N 1
ATOM 2136 C CA . LEU A 1 288 ? 21.602 -4.381 -23.711 1.00 98.06 288 LEU A CA 1
ATOM 2137 C C . LEU A 1 288 ? 21.533 -3.346 -24.833 1.00 98.06 288 LEU A C 1
ATOM 2139 O O . LEU A 1 288 ? 22.446 -2.537 -25.002 1.00 98.06 288 LEU A O 1
ATOM 2143 N N . THR A 1 289 ? 20.431 -3.333 -25.579 1.00 98.19 289 THR A N 1
ATOM 2144 C CA . THR A 1 289 ? 20.185 -2.321 -26.612 1.00 98.19 289 THR A CA 1
ATOM 2145 C C . THR A 1 289 ? 18.790 -1.729 -26.472 1.00 98.19 289 THR A C 1
ATOM 2147 O O . THR A 1 289 ? 17.794 -2.450 -26.507 1.00 98.19 289 THR A O 1
ATOM 2150 N N . VAL A 1 290 ? 18.712 -0.406 -26.355 1.00 97.81 290 VAL A N 1
ATOM 2151 C CA . VAL A 1 290 ? 17.467 0.364 -26.434 1.00 97.81 290 VAL A CA 1
ATOM 2152 C C . VAL A 1 290 ? 17.385 0.975 -27.826 1.00 97.81 290 VAL A C 1
ATOM 2154 O O . VAL A 1 290 ? 18.283 1.697 -28.247 1.00 97.81 290 VAL A O 1
ATOM 2157 N N . ILE A 1 291 ? 16.315 0.683 -28.553 1.00 96.88 291 ILE A N 1
ATOM 2158 C CA . ILE A 1 291 ? 16.128 1.119 -29.936 1.00 96.88 291 ILE A CA 1
ATOM 2159 C C . ILE A 1 291 ? 14.951 2.073 -29.985 1.00 96.88 291 ILE A C 1
ATOM 2161 O O . ILE A 1 291 ? 13.846 1.726 -29.569 1.00 96.88 291 ILE A O 1
ATOM 2165 N N . ILE A 1 292 ? 15.182 3.246 -30.559 1.00 94.88 292 ILE A N 1
ATOM 2166 C CA . ILE A 1 292 ? 14.130 4.177 -30.938 1.00 94.88 292 ILE A CA 1
ATOM 2167 C C . ILE A 1 292 ? 13.864 3.966 -32.424 1.00 94.88 292 ILE A C 1
ATOM 2169 O O . ILE A 1 292 ? 14.679 4.321 -33.276 1.00 94.88 292 ILE A O 1
ATOM 2173 N N . ALA A 1 293 ? 12.730 3.349 -32.741 1.00 88.50 293 ALA A N 1
ATOM 2174 C CA . ALA A 1 293 ? 12.242 3.247 -34.104 1.00 88.50 293 ALA A CA 1
ATOM 2175 C C . ALA A 1 293 ? 11.398 4.488 -34.410 1.00 88.50 293 ALA A C 1
ATOM 2177 O O . ALA A 1 293 ? 10.277 4.632 -33.913 1.00 88.50 293 ALA A O 1
ATOM 2178 N N . GLY A 1 294 ? 11.967 5.389 -35.210 1.00 69.44 294 GLY A N 1
ATOM 2179 C CA . GLY A 1 294 ? 11.257 6.563 -35.698 1.00 69.44 294 GLY A CA 1
ATOM 2180 C C . GLY A 1 294 ? 10.269 6.234 -36.820 1.00 69.44 294 GLY A C 1
ATOM 2181 O O . GLY A 1 294 ? 10.327 5.170 -37.440 1.00 69.44 294 GLY A O 1
ATOM 2182 N N . SER A 1 295 ? 9.393 7.186 -37.123 1.00 61.38 295 SER A N 1
ATOM 2183 C CA . SER A 1 295 ? 8.408 7.140 -38.216 1.00 61.38 295 SER A CA 1
ATOM 2184 C C . SER A 1 295 ? 9.009 7.122 -39.637 1.00 61.38 295 SER A C 1
ATOM 2186 O O . SER A 1 295 ? 8.279 6.926 -40.607 1.00 61.38 295 SER A O 1
ATOM 2188 N N . GLY A 1 296 ? 10.333 7.270 -39.773 1.00 55.38 296 GLY A N 1
ATOM 2189 C CA . GLY A 1 296 ? 11.069 7.180 -41.043 1.00 55.38 296 GLY A CA 1
ATOM 2190 C C . GLY A 1 296 ? 11.630 8.507 -41.567 1.00 55.38 296 GLY A C 1
ATOM 2191 O O . GLY A 1 296 ? 12.412 8.488 -42.515 1.00 55.38 296 GLY A O 1
ATOM 2192 N N . SER A 1 297 ? 11.306 9.649 -40.947 1.00 55.28 297 SER A N 1
ATOM 2193 C CA . SER A 1 297 ? 11.923 10.952 -41.240 1.00 55.28 297 SER A CA 1
ATOM 2194 C C . SER A 1 297 ? 13.012 11.297 -40.212 1.00 55.28 297 SER A C 1
ATOM 2196 O O . SER A 1 297 ? 12.813 11.186 -39.003 1.00 55.28 297 SER A O 1
ATOM 2198 N N . SER A 1 298 ? 14.193 11.707 -40.683 1.00 58.59 298 SER A N 1
ATOM 2199 C CA . SER A 1 298 ? 15.295 12.211 -39.849 1.00 58.59 298 SER A CA 1
ATOM 2200 C C . SER A 1 298 ? 15.401 13.741 -39.945 1.00 58.59 298 SER A C 1
ATOM 2202 O O . SER A 1 298 ? 14.962 14.345 -40.924 1.00 58.59 298 SER A O 1
ATOM 2204 N N . GLY A 1 299 ? 15.974 14.388 -38.923 1.00 60.81 299 GLY A N 1
ATOM 2205 C CA . GLY A 1 299 ? 16.214 15.838 -38.907 1.00 60.81 299 GLY A CA 1
ATOM 2206 C C . GLY A 1 299 ? 15.080 16.683 -38.289 1.00 60.81 299 GLY A C 1
ATOM 2207 O O . GLY A 1 299 ? 14.270 16.165 -37.515 1.00 60.81 299 GLY A O 1
ATOM 2208 N N . PRO A 1 300 ? 14.992 17.992 -38.610 1.00 59.41 300 PRO A N 1
ATOM 2209 C CA . PRO A 1 300 ? 14.097 18.952 -37.941 1.00 59.41 300 PRO A CA 1
ATOM 2210 C C . PRO A 1 300 ? 12.601 18.704 -38.195 1.00 59.41 300 PRO A C 1
ATOM 2212 O O . PRO A 1 300 ? 11.757 19.396 -37.634 1.00 59.41 300 PRO A O 1
ATOM 2215 N N . THR A 1 301 ? 12.275 17.717 -39.034 1.00 62.84 301 THR A N 1
ATOM 2216 C CA . THR A 1 301 ? 10.920 17.230 -39.325 1.00 62.84 301 THR A CA 1
ATOM 2217 C C . THR A 1 301 ? 10.690 15.780 -38.867 1.00 62.84 301 THR A C 1
ATOM 2219 O O . THR A 1 301 ? 9.624 15.244 -39.135 1.00 62.84 301 THR A O 1
ATOM 2222 N N . GLY A 1 302 ? 11.662 15.146 -38.190 1.00 71.62 302 GLY A N 1
ATOM 2223 C CA . GLY A 1 302 ? 11.602 13.779 -37.638 1.00 71.62 302 GLY A CA 1
ATOM 2224 C C . GLY A 1 302 ? 11.041 13.662 -36.218 1.00 71.62 302 GLY A C 1
ATOM 2225 O O . GLY A 1 302 ? 10.521 14.625 -35.671 1.00 71.62 302 GLY A O 1
ATOM 2226 N N . ASP A 1 303 ? 11.145 12.502 -35.588 1.00 83.31 303 ASP A N 1
ATOM 2227 C CA . ASP A 1 303 ? 10.784 12.369 -34.170 1.00 83.31 303 ASP A CA 1
ATOM 2228 C C . ASP A 1 303 ? 11.888 12.980 -33.290 1.00 83.31 303 ASP A C 1
ATOM 2230 O O . ASP A 1 303 ? 13.059 12.806 -33.611 1.00 83.31 303 ASP A O 1
ATOM 2234 N N . ALA A 1 304 ? 11.538 13.680 -32.206 1.00 90.31 304 ALA A N 1
ATOM 2235 C CA . ALA A 1 304 ? 12.496 14.199 -31.223 1.00 90.31 304 ALA A CA 1
ATOM 2236 C C . ALA A 1 304 ? 12.250 13.511 -29.879 1.00 90.31 304 ALA A C 1
ATOM 2238 O O . ALA A 1 304 ? 11.267 13.802 -29.193 1.00 90.31 304 ALA A O 1
ATOM 2239 N N . VAL A 1 305 ? 13.125 12.567 -29.538 1.00 93.44 305 VAL A N 1
ATOM 2240 C CA . VAL A 1 305 ? 13.015 11.700 -28.363 1.00 93.44 305 VAL A CA 1
ATOM 2241 C C . VAL A 1 305 ? 14.143 12.009 -27.389 1.00 93.44 305 VAL A C 1
ATOM 2243 O O . VAL A 1 305 ? 15.309 12.081 -27.773 1.00 93.44 305 VAL A O 1
ATOM 2246 N N . VAL A 1 306 ? 13.805 12.138 -26.111 1.00 95.75 306 VAL A N 1
ATOM 2247 C CA . VAL A 1 306 ? 14.770 12.152 -25.014 1.00 95.75 306 VAL A CA 1
ATOM 2248 C C . VAL A 1 306 ? 14.731 10.806 -24.304 1.00 95.75 306 VAL A C 1
ATOM 2250 O O . VAL A 1 306 ? 13.664 10.302 -23.959 1.00 95.75 306 VAL A O 1
ATOM 2253 N N . VAL A 1 307 ? 15.906 10.221 -24.081 1.00 96.94 307 VAL A N 1
ATOM 2254 C CA . VAL A 1 307 ? 16.087 9.104 -23.150 1.00 96.94 307 VAL A CA 1
ATOM 2255 C C . VAL A 1 307 ? 16.939 9.623 -22.003 1.00 96.94 307 VAL A C 1
ATOM 2257 O O . VAL A 1 307 ? 18.066 10.073 -22.221 1.00 96.94 307 VAL A O 1
ATOM 2260 N N . GLU A 1 308 ? 16.394 9.599 -20.792 1.00 96.88 308 GLU A N 1
ATOM 2261 C CA . GLU A 1 308 ? 17.050 10.140 -19.602 1.00 96.88 308 GLU A CA 1
ATOM 2262 C C . GLU A 1 308 ? 17.848 9.056 -18.893 1.00 96.88 308 GLU A C 1
ATOM 2264 O O . GLU A 1 308 ? 19.059 9.183 -18.758 1.00 96.88 308 GLU A O 1
ATOM 2269 N N . THR A 1 309 ? 17.210 7.959 -18.488 1.00 97.31 309 THR A N 1
ATOM 2270 C CA . THR A 1 309 ? 17.870 6.912 -17.698 1.00 97.31 309 THR A CA 1
ATOM 2271 C C . THR A 1 309 ? 17.588 5.519 -18.234 1.00 97.31 309 THR A C 1
ATOM 2273 O O . THR A 1 309 ? 16.535 5.253 -18.818 1.00 97.31 309 THR A O 1
ATOM 2276 N N . VAL A 1 310 ? 18.558 4.630 -18.015 1.00 97.06 310 VAL A N 1
ATOM 2277 C CA . VAL A 1 310 ? 18.427 3.189 -18.238 1.00 97.06 310 VAL A CA 1
ATOM 2278 C C . VAL A 1 310 ? 18.873 2.478 -16.967 1.00 97.06 310 VAL A C 1
ATOM 2280 O O . VAL A 1 310 ? 20.000 2.665 -16.493 1.00 97.06 310 VAL A O 1
ATOM 2283 N N . GLU A 1 311 ? 17.973 1.672 -16.415 1.00 96.38 311 GLU A N 1
ATOM 2284 C CA . GLU A 1 311 ? 18.203 0.896 -15.202 1.00 96.38 311 GLU A CA 1
ATOM 2285 C C . GLU A 1 311 ? 17.931 -0.585 -15.455 1.00 96.38 311 GLU A C 1
ATOM 2287 O O . GLU A 1 311 ? 16.974 -0.949 -16.139 1.00 96.38 311 GLU A O 1
ATOM 2292 N N . VAL A 1 312 ? 18.779 -1.438 -14.886 1.00 94.00 312 VAL A N 1
ATOM 2293 C CA . VAL A 1 312 ? 18.601 -2.886 -14.839 1.00 94.00 312 VAL A CA 1
ATOM 2294 C C . VAL A 1 312 ? 18.750 -3.320 -13.392 1.00 94.00 312 VAL A C 1
ATOM 2296 O O . VAL A 1 312 ? 19.806 -3.147 -12.778 1.00 94.00 312 VAL A O 1
ATOM 2299 N N . LEU A 1 313 ? 17.675 -3.876 -12.854 1.00 90.69 313 LEU A N 1
ATOM 2300 C CA . LEU A 1 313 ? 17.554 -4.275 -11.460 1.00 90.69 313 LEU A CA 1
ATOM 2301 C C . LEU A 1 313 ? 17.209 -5.759 -11.416 1.00 90.69 313 LEU A C 1
ATOM 2303 O O . LEU A 1 313 ? 16.270 -6.185 -12.084 1.00 90.69 313 LEU A O 1
ATOM 2307 N N . ARG A 1 314 ? 17.950 -6.557 -10.648 1.00 83.75 314 ARG A N 1
ATOM 2308 C CA . ARG A 1 314 ? 17.567 -7.952 -10.385 1.00 83.75 314 ARG A CA 1
ATOM 2309 C C . ARG A 1 314 ? 16.382 -7.971 -9.426 1.00 83.75 314 ARG A C 1
ATOM 2311 O O . ARG A 1 314 ? 16.437 -7.253 -8.442 1.00 83.75 314 ARG A O 1
ATOM 2318 N N . LEU A 1 315 ? 15.351 -8.772 -9.668 1.00 76.50 315 LEU A N 1
ATOM 2319 C CA . LEU A 1 315 ? 14.261 -8.976 -8.708 1.00 76.50 315 LEU A CA 1
ATOM 2320 C C . LEU A 1 315 ? 14.658 -10.028 -7.665 1.00 76.50 315 LEU A C 1
ATOM 2322 O O . LEU A 1 315 ? 15.234 -11.058 -8.022 1.00 76.50 315 LEU A O 1
ATOM 2326 N N . ALA A 1 316 ? 14.335 -9.792 -6.391 1.00 62.78 316 ALA A N 1
ATOM 2327 C CA . ALA A 1 316 ? 14.400 -10.830 -5.369 1.00 62.78 316 ALA A CA 1
ATOM 2328 C C . ALA A 1 316 ? 13.222 -11.803 -5.547 1.00 62.78 316 ALA A C 1
ATOM 2330 O O . ALA A 1 316 ? 12.055 -11.423 -5.479 1.00 62.78 316 ALA A O 1
ATOM 2331 N N . GLY A 1 317 ? 13.536 -13.069 -5.821 1.00 54.88 317 GLY A N 1
ATOM 2332 C CA . GLY A 1 317 ? 12.553 -14.117 -6.097 1.00 54.88 317 GLY A CA 1
ATOM 2333 C C . GLY A 1 317 ? 13.033 -15.042 -7.211 1.00 54.88 317 GLY A C 1
ATOM 2334 O O . GLY A 1 317 ? 13.546 -14.590 -8.232 1.00 54.88 317 GLY A O 1
ATOM 2335 N N . GLY A 1 318 ? 12.936 -16.355 -6.990 1.00 48.38 318 GLY A N 1
ATOM 2336 C CA . GLY A 1 318 ? 13.342 -17.368 -7.967 1.00 48.38 318 GLY A CA 1
ATOM 2337 C C . GLY A 1 318 ? 12.631 -17.207 -9.313 1.00 48.38 318 GLY A C 1
ATOM 2338 O O . GLY A 1 318 ? 11.549 -16.633 -9.383 1.00 48.38 318 GLY A O 1
ATOM 2339 N N . THR A 1 319 ? 13.263 -17.736 -10.365 1.00 40.94 319 THR A N 1
ATOM 2340 C CA . THR A 1 319 ? 12.795 -17.724 -11.760 1.00 40.94 319 THR A CA 1
ATOM 2341 C C . THR A 1 319 ? 11.275 -17.829 -11.873 1.00 40.94 319 THR A C 1
ATOM 2343 O O . THR A 1 319 ? 10.709 -18.846 -11.459 1.00 40.94 319 THR A O 1
ATOM 2346 N N . SER A 1 320 ? 10.637 -16.828 -12.481 1.00 36.84 320 SER A N 1
ATOM 2347 C CA . SER A 1 320 ? 9.265 -16.924 -12.967 1.00 36.84 320 SER A CA 1
ATOM 2348 C C . SER A 1 320 ? 9.095 -18.263 -13.693 1.00 36.84 320 SER A C 1
ATOM 2350 O O . SER A 1 320 ? 9.924 -18.593 -14.556 1.00 36.84 320 SER A O 1
ATOM 2352 N N . PRO A 1 321 ? 8.094 -19.091 -13.335 1.00 32.31 321 PRO A N 1
ATOM 2353 C CA . PRO A 1 321 ? 7.856 -20.318 -14.067 1.00 32.31 321 PRO A CA 1
ATOM 2354 C C . PRO A 1 321 ? 7.596 -19.915 -15.513 1.00 32.31 321 PRO A C 1
ATOM 2356 O O . PRO A 1 321 ? 6.730 -19.083 -15.791 1.00 32.31 321 PRO A O 1
ATOM 2359 N N . ALA A 1 322 ? 8.398 -20.477 -16.420 1.00 32.62 322 ALA A N 1
ATOM 2360 C CA . ALA A 1 322 ? 8.222 -20.324 -17.851 1.00 32.62 322 ALA A CA 1
ATOM 2361 C C . ALA A 1 322 ? 6.728 -20.400 -18.163 1.00 32.62 322 ALA A C 1
ATOM 2363 O O . ALA A 1 322 ? 6.069 -21.355 -17.741 1.00 32.62 322 ALA A O 1
ATOM 2364 N N . ALA A 1 323 ? 6.208 -19.378 -18.848 1.00 29.78 323 ALA A N 1
ATOM 2365 C CA . ALA A 1 323 ? 4.844 -19.365 -19.340 1.00 29.78 323 ALA A CA 1
ATOM 2366 C C . ALA A 1 323 ? 4.562 -20.736 -19.963 1.00 29.78 323 ALA A C 1
ATOM 2368 O O . ALA A 1 323 ? 5.130 -21.082 -21.003 1.00 29.78 323 ALA A O 1
ATOM 2369 N N . SER A 1 324 ? 3.756 -21.544 -19.268 1.00 26.81 324 SER A N 1
ATOM 2370 C CA . SER A 1 324 ? 3.279 -22.806 -19.804 1.00 26.81 324 SER A CA 1
ATOM 2371 C C . SER A 1 324 ? 2.491 -22.439 -21.041 1.00 26.81 324 SER A C 1
ATOM 2373 O O . SER A 1 324 ? 1.409 -21.857 -20.970 1.00 26.81 324 SER A O 1
ATOM 2375 N N . SER A 1 325 ? 3.090 -22.736 -22.185 1.00 28.80 325 SER A N 1
ATOM 2376 C CA . SER A 1 325 ? 2.397 -22.831 -23.449 1.00 28.80 325 SER A CA 1
ATOM 2377 C C . SER A 1 325 ? 1.414 -23.984 -23.301 1.00 28.80 325 SER A C 1
ATOM 2379 O O . SER A 1 325 ? 1.719 -25.136 -23.588 1.00 28.80 325 SER A O 1
ATOM 2381 N N . VAL A 1 326 ? 0.219 -23.665 -22.809 1.00 28.06 326 VAL A N 1
ATOM 2382 C CA . VAL A 1 326 ? -0.968 -24.458 -23.096 1.00 28.06 326 VAL A CA 1
ATOM 2383 C C . VAL A 1 326 ? -1.273 -24.191 -24.565 1.00 28.06 326 VAL A C 1
ATOM 2385 O O . VAL A 1 326 ? -1.975 -23.247 -24.920 1.00 28.06 326 VAL A O 1
ATOM 2388 N N . LEU A 1 327 ? -0.631 -24.974 -25.427 1.00 28.00 327 LEU A N 1
ATOM 2389 C CA . LEU A 1 327 ? -1.147 -25.241 -26.756 1.00 28.00 327 LEU A CA 1
ATOM 2390 C C . LEU A 1 327 ? -2.239 -26.302 -26.600 1.00 28.00 327 LEU A C 1
ATOM 2392 O O . LEU A 1 327 ? -2.033 -27.318 -25.935 1.00 28.00 327 LEU A O 1
ATOM 2396 N N . ILE A 1 328 ? -3.398 -25.989 -27.178 1.00 34.53 328 ILE A N 1
ATOM 2397 C CA . ILE A 1 328 ? -4.440 -26.947 -27.566 1.00 34.53 328 ILE A CA 1
ATOM 2398 C C . ILE A 1 328 ? -3.819 -28.008 -28.479 1.00 34.53 328 ILE A C 1
ATOM 2400 O O . ILE A 1 328 ? -3.001 -27.610 -29.343 1.00 34.53 328 ILE A O 1
#

Sequence (328 aa):
MGLASAVGAADVAADVAAVALGERYQHEVKPLLATYCAGCHNLEKHKGDLDLGVYAADTEALRARKLWKQVATKVADGDMPPEDEAKQPSAEERQVIRAWTASLKTLDHPDAGPTTLHRLNRGEYRNSIRDLLGLDYQAGADFPKDDVSDGFDNIAETLSLSPFLMEKYLVAADDILERALLADSVVLRCGAGALDLVQNGKRQAGRPDGKQRLIDGAAELATTITVASAGDHVIAVRAGAERSAGAAPLLRIRVDGKEVHAARIAAPTTATDVITCTVPLAAGERQLTVIIAGSGSSGPTGDAVVVETVEVLRLAGGTSPAASSVLI

Foldseek 3Di:
DDDDPDCDPVNVVLVVLLVVLQVLCQPQPVVVCVVFPQVQQDPPNCPPVHHCVQPNGSVSVLPPLVVLVVVLVCLVVVVGPPPPDPDDDDPVSNVSSNVSSVSSCVNDDPPPPDDQDADDAQVRVQVCLCVVQVDNDDQDPQQDHADDDPNDRGDRVRRDDDPSNVVSVVVSVVVSCCQRVDLVDWQDKAWLQQFWKADPNDIDHHDRNGFKDKDFAKIKTKDKTFAAAWAKKKKKWKKAWLDALDFAKKKFKDKQNDTDDIDGHDPNDPGIDIDMDIDTDHGGIIMIMIITHWPPDGDPSTIIMMIGIITMGRRRDHHDPPPPPPDD

Mean predicted aligned error: 17.81 Å